Protein AF-A0A183D5D3-F1 (afdb_monomer_lite)

Structure (mmCIF, N/CA/C/O backbone):
data_AF-A0A183D5D3-F1
#
_entry.id   AF-A0A183D5D3-F1
#
loop_
_atom_site.group_PDB
_atom_site.id
_atom_site.type_symbol
_atom_site.label_atom_id
_atom_site.label_alt_id
_atom_site.label_comp_id
_atom_site.label_asym_id
_atom_site.label_entity_id
_atom_site.label_seq_id
_atom_site.pdbx_PDB_ins_code
_atom_site.Cartn_x
_atom_site.Cartn_y
_atom_site.Cartn_z
_atom_site.occupancy
_atom_site.B_iso_or_equiv
_atom_site.auth_seq_id
_atom_site.auth_comp_id
_atom_site.auth_asym_id
_atom_site.auth_atom_id
_atom_site.pdbx_PDB_model_num
ATOM 1 N N . MET A 1 1 ? -1.055 40.515 -24.347 1.00 42.44 1 MET A N 1
ATOM 2 C CA . MET A 1 1 ? -1.181 41.278 -23.078 1.00 42.44 1 MET A CA 1
ATOM 3 C C . MET A 1 1 ? -0.714 40.548 -21.803 1.00 42.44 1 MET A C 1
ATOM 5 O O . MET A 1 1 ? -0.409 41.237 -20.841 1.00 42.44 1 MET A O 1
ATOM 9 N N . LYS A 1 2 ? -0.570 39.209 -21.750 1.00 38.59 2 LYS A N 1
ATOM 10 C CA . LYS A 1 2 ? -0.085 38.508 -20.531 1.00 38.59 2 LYS A CA 1
ATOM 11 C C . LYS A 1 2 ? 1.449 38.449 -20.362 1.00 38.59 2 LYS A C 1
ATOM 13 O O . LYS A 1 2 ? 1.920 38.258 -19.249 1.00 38.59 2 LYS A O 1
ATOM 18 N N . HIS A 1 3 ? 2.230 38.695 -21.419 1.00 35.59 3 HIS A N 1
ATOM 19 C CA . HIS A 1 3 ? 3.702 38.622 -21.375 1.00 35.59 3 HIS A CA 1
ATOM 20 C C . HIS A 1 3 ? 4.410 39.867 -20.798 1.00 35.59 3 HIS A C 1
ATOM 22 O O . HIS A 1 3 ? 5.575 39.772 -20.419 1.00 35.59 3 HIS A O 1
ATOM 28 N N . ASN A 1 4 ? 3.722 41.012 -20.676 1.00 40.78 4 ASN A N 1
ATOM 29 C CA . ASN A 1 4 ? 4.329 42.266 -20.196 1.00 40.78 4 ASN A CA 1
ATOM 3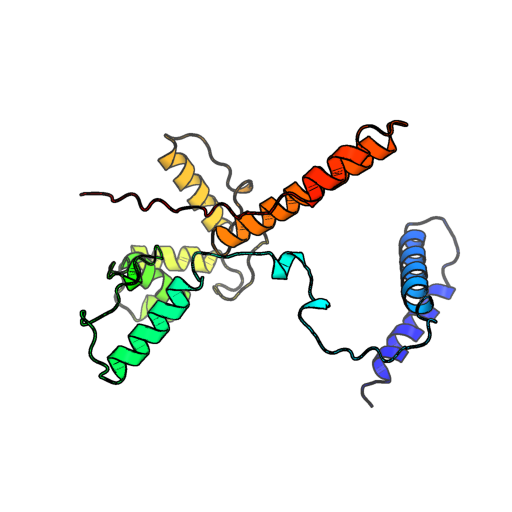0 C C . ASN A 1 4 ? 4.264 42.467 -18.674 1.00 40.78 4 ASN A C 1
ATOM 32 O O . ASN A 1 4 ? 5.050 43.245 -18.142 1.00 40.78 4 ASN A O 1
ATOM 36 N N . ARG A 1 5 ? 3.390 41.752 -17.949 1.00 38.53 5 ARG A N 1
ATOM 37 C CA . ARG A 1 5 ? 3.274 41.918 -16.487 1.00 38.53 5 ARG A CA 1
ATOM 38 C C . ARG A 1 5 ? 4.405 41.248 -15.708 1.00 38.53 5 ARG A C 1
ATOM 40 O O . ARG A 1 5 ? 4.819 41.778 -14.689 1.00 38.53 5 ARG A O 1
ATOM 47 N N . VAL A 1 6 ? 4.965 40.144 -16.208 1.00 43.81 6 VAL A N 1
ATOM 48 C CA . VAL A 1 6 ? 6.089 39.464 -15.536 1.00 43.81 6 VAL A CA 1
ATOM 49 C C . VAL A 1 6 ? 7.366 40.307 -15.622 1.00 43.81 6 VAL A C 1
ATOM 51 O O . VAL A 1 6 ? 8.065 40.454 -14.628 1.00 43.81 6 VAL A O 1
ATOM 54 N N . ARG A 1 7 ? 7.634 40.956 -16.765 1.00 39.41 7 ARG A N 1
ATOM 55 C CA . ARG A 1 7 ? 8.801 41.847 -16.918 1.00 39.41 7 ARG A CA 1
ATOM 56 C C . ARG A 1 7 ? 8.738 43.096 -16.030 1.00 39.41 7 ARG A C 1
ATOM 58 O O . ARG A 1 7 ? 9.774 43.497 -15.514 1.00 39.41 7 ARG A O 1
ATOM 65 N N . GLN A 1 8 ? 7.554 43.675 -15.817 1.00 41.09 8 GLN A N 1
ATOM 66 C CA . GLN A 1 8 ? 7.404 44.862 -14.962 1.00 41.09 8 GLN A CA 1
ATOM 67 C C . GLN A 1 8 ? 7.599 44.565 -13.467 1.00 41.09 8 GLN A C 1
ATOM 69 O O . GLN A 1 8 ? 8.144 45.401 -12.752 1.00 41.09 8 GLN A O 1
ATOM 74 N N . VAL A 1 9 ? 7.229 43.369 -12.994 1.00 41.88 9 VAL A N 1
ATOM 75 C CA . VAL A 1 9 ? 7.449 42.976 -11.588 1.00 41.88 9 VAL A CA 1
ATOM 76 C C . VAL A 1 9 ? 8.946 42.829 -11.281 1.00 41.88 9 VAL A C 1
ATOM 78 O O . VAL A 1 9 ? 9.402 43.258 -10.225 1.00 41.88 9 VAL A O 1
ATOM 81 N N . PHE A 1 10 ? 9.739 42.310 -12.225 1.00 39.75 10 PHE A N 1
ATOM 82 C CA . PHE A 1 10 ? 11.188 42.166 -12.043 1.00 39.75 10 PHE A CA 1
ATOM 83 C C . PHE A 1 10 ? 11.968 43.477 -12.221 1.00 39.75 10 PHE A C 1
ATOM 85 O O . PHE A 1 10 ? 12.975 43.663 -11.539 1.00 39.75 10 PHE A O 1
ATOM 92 N N . SER A 1 11 ? 11.510 44.417 -13.060 1.00 43.84 11 SER A N 1
ATOM 93 C CA . SER A 1 11 ? 12.160 45.737 -13.143 1.00 43.84 11 SER A CA 1
ATOM 94 C C . SER A 1 11 ? 11.911 46.582 -11.890 1.00 43.84 11 SER A C 1
ATOM 96 O O . SER A 1 11 ? 12.809 47.300 -11.461 1.00 43.84 11 SER A O 1
ATOM 98 N N . ALA A 1 12 ? 10.730 46.460 -11.269 1.00 37.44 12 ALA A N 1
ATOM 99 C CA . ALA A 1 12 ? 10.411 47.134 -10.009 1.00 37.44 12 ALA A CA 1
ATOM 100 C C . ALA A 1 12 ? 11.241 46.590 -8.829 1.00 37.44 12 ALA A C 1
ATOM 102 O O . ALA A 1 12 ? 11.697 47.362 -7.991 1.00 37.44 12 ALA A O 1
ATOM 103 N N . LEU A 1 13 ? 11.521 45.282 -8.802 1.00 40.28 13 LEU A N 1
ATOM 104 C CA . LEU A 1 13 ? 12.423 44.672 -7.814 1.00 40.28 13 LEU A CA 1
ATOM 105 C C . LEU A 1 13 ? 13.883 45.123 -7.987 1.00 40.28 13 LEU A C 1
ATOM 107 O O . LEU A 1 13 ? 14.563 45.352 -6.991 1.00 40.28 13 LEU A O 1
ATOM 111 N N . GLY A 1 14 ? 14.343 45.316 -9.228 1.00 40.56 14 GLY A N 1
ATOM 112 C CA . GLY A 1 14 ? 15.691 45.822 -9.512 1.00 40.56 14 GLY A CA 1
ATOM 113 C C . GLY A 1 14 ? 15.914 47.287 -9.110 1.00 40.56 14 GLY A C 1
ATOM 114 O O . GLY A 1 14 ? 17.035 47.662 -8.773 1.00 40.56 14 GLY A O 1
ATOM 115 N N . GLN A 1 15 ? 14.859 48.109 -9.093 1.00 37.53 15 GLN A N 1
ATOM 116 C CA . GLN A 1 15 ? 14.939 49.511 -8.660 1.00 37.53 15 GLN A CA 1
ATOM 117 C C . GLN A 1 15 ? 14.874 49.682 -7.135 1.00 37.53 15 GLN A C 1
ATOM 119 O O . GLN A 1 15 ? 15.386 50.665 -6.611 1.00 37.53 15 GLN A O 1
ATOM 124 N N . ILE A 1 16 ? 14.311 48.716 -6.401 1.00 38.50 16 ILE A N 1
ATOM 125 C CA . ILE A 1 16 ? 14.295 48.749 -4.928 1.00 38.50 16 ILE A CA 1
ATOM 126 C C . ILE A 1 16 ? 15.685 48.417 -4.355 1.00 38.50 16 ILE A C 1
ATOM 128 O O . ILE A 1 16 ? 16.048 48.886 -3.278 1.00 38.50 16 ILE A O 1
ATOM 132 N N . THR A 1 17 ? 16.515 47.672 -5.090 1.00 40.66 17 THR A N 1
ATOM 133 C CA . THR A 1 17 ? 17.848 47.256 -4.625 1.00 40.66 17 THR A CA 1
ATOM 134 C C . THR A 1 17 ? 18.966 48.274 -4.862 1.00 40.66 17 THR A C 1
ATOM 136 O O . THR A 1 17 ? 20.051 48.101 -4.316 1.00 40.66 17 THR A O 1
ATOM 139 N N . SER A 1 18 ? 18.741 49.353 -5.623 1.00 36.88 18 SER A N 1
ATOM 140 C CA . SER A 1 18 ? 19.774 50.380 -5.855 1.00 36.88 18 SER A CA 1
ATOM 141 C C . SER A 1 18 ? 19.954 51.373 -4.699 1.00 36.88 18 SER A C 1
ATOM 143 O O . SER A 1 18 ? 20.891 52.165 -4.731 1.00 36.88 18 SER A O 1
ATOM 145 N N . SER A 1 19 ? 19.090 51.343 -3.677 1.00 37.41 19 SER A N 1
ATOM 146 C CA . SER A 1 19 ? 19.079 52.347 -2.597 1.00 37.41 19 SER A CA 1
ATOM 147 C C . SER A 1 19 ? 19.555 51.845 -1.231 1.00 37.41 19 SER A C 1
ATOM 149 O O . SER A 1 19 ? 19.493 52.591 -0.261 1.00 37.41 19 SER A O 1
ATOM 151 N N . LEU A 1 20 ? 20.068 50.617 -1.128 1.00 38.66 20 LEU A N 1
ATOM 152 C CA . LEU A 1 20 ? 20.597 50.074 0.128 1.00 38.66 20 LEU A CA 1
ATOM 153 C C . LEU A 1 20 ? 22.016 49.557 -0.088 1.00 38.66 20 LEU A C 1
ATOM 155 O O . LEU A 1 20 ? 22.275 48.359 -0.069 1.00 38.66 20 LEU A O 1
ATOM 159 N N . ASN A 1 21 ? 22.937 50.489 -0.326 1.00 47.09 21 ASN A N 1
ATOM 160 C CA . ASN A 1 21 ? 24.363 50.206 -0.326 1.00 47.09 21 ASN A CA 1
ATOM 161 C C . ASN A 1 21 ? 25.001 50.852 0.908 1.00 47.09 21 ASN A C 1
ATOM 163 O O . ASN A 1 21 ? 25.618 51.911 0.830 1.00 47.09 21 ASN A O 1
ATOM 167 N N . SER A 1 22 ? 24.810 50.223 2.067 1.00 36.84 22 SER A N 1
ATOM 168 C CA . SER A 1 22 ? 25.671 50.433 3.229 1.00 36.84 22 SER A CA 1
ATOM 169 C C . SER A 1 22 ? 25.633 49.213 4.157 1.00 36.84 22 SER A C 1
ATOM 171 O O . SER A 1 22 ? 24.604 48.855 4.718 1.00 36.84 22 SER A O 1
ATOM 173 N N . GLY A 1 23 ? 26.798 48.585 4.333 1.00 34.97 23 GLY A N 1
ATOM 174 C CA . GLY A 1 23 ? 27.075 47.688 5.456 1.00 34.97 23 GLY A CA 1
ATOM 175 C C . GLY A 1 23 ? 26.974 46.186 5.170 1.00 34.97 23 GLY A C 1
ATOM 176 O O . GLY A 1 23 ? 25.996 45.682 4.627 1.00 34.97 23 GLY A O 1
ATOM 177 N N . ASN A 1 24 ? 28.015 45.465 5.592 1.00 46.75 24 ASN A N 1
ATOM 178 C CA . ASN A 1 24 ? 28.137 44.008 5.541 1.00 46.75 24 ASN A CA 1
ATOM 179 C C . ASN A 1 24 ? 26.933 43.314 6.205 1.00 46.75 24 ASN A C 1
ATOM 181 O O . ASN A 1 24 ? 26.723 43.430 7.411 1.00 46.75 24 ASN A O 1
ATOM 185 N N . SER A 1 25 ? 26.145 42.582 5.417 1.00 37.16 25 SER A N 1
ATOM 186 C CA . SER A 1 25 ? 24.962 41.825 5.850 1.00 37.16 25 SER A CA 1
ATOM 187 C C . SER A 1 25 ? 24.593 40.765 4.791 1.00 37.16 25 SER A C 1
ATOM 189 O O . SER A 1 25 ? 25.047 40.878 3.649 1.00 37.16 25 SER A O 1
ATOM 191 N N . PRO A 1 26 ? 23.790 39.725 5.118 1.00 41.75 26 PRO A N 1
ATOM 192 C CA . PRO A 1 26 ? 23.631 38.486 4.327 1.00 41.75 26 PRO A CA 1
ATOM 193 C C . PRO A 1 26 ? 22.962 38.658 2.946 1.00 41.75 26 PRO A C 1
ATOM 195 O O . PRO A 1 26 ? 22.759 37.683 2.223 1.00 41.75 26 PRO A O 1
ATOM 198 N N . ALA A 1 27 ? 22.667 39.894 2.544 1.00 40.94 27 ALA A N 1
ATOM 199 C CA . ALA A 1 27 ? 22.211 40.275 1.212 1.00 40.94 27 ALA A CA 1
ATOM 200 C C . ALA A 1 27 ? 23.277 40.075 0.113 1.00 40.94 27 ALA A C 1
ATOM 202 O O . ALA A 1 27 ? 22.922 39.935 -1.058 1.00 40.94 27 ALA A O 1
ATOM 203 N N . SER A 1 28 ? 24.566 39.987 0.470 1.00 42.72 28 SER A N 1
ATOM 204 C CA . SER A 1 28 ? 25.644 39.692 -0.487 1.00 42.72 28 SER A CA 1
ATOM 205 C C . SER A 1 28 ? 25.515 38.297 -1.118 1.00 42.72 28 SER A C 1
ATOM 207 O O . SER A 1 28 ? 25.795 38.139 -2.300 1.00 42.72 28 SER A O 1
ATOM 209 N N . SER A 1 29 ? 24.993 37.313 -0.376 1.00 48.75 29 SER A N 1
ATOM 210 C CA . SER A 1 29 ? 24.779 35.928 -0.833 1.00 48.75 29 SER A CA 1
ATOM 211 C C . SER A 1 29 ? 23.703 35.814 -1.926 1.00 48.75 29 SER A C 1
ATOM 213 O O . SER A 1 29 ? 23.886 35.126 -2.932 1.00 48.75 29 SER A O 1
ATOM 215 N N . LEU A 1 30 ? 22.600 36.558 -1.784 1.00 44.50 30 LEU A N 1
ATOM 216 C CA . LEU A 1 30 ? 21.505 36.581 -2.762 1.00 44.50 30 LEU A CA 1
ATOM 217 C C . LEU A 1 30 ? 21.887 37.337 -4.042 1.00 44.50 30 LEU A C 1
ATOM 219 O O . LEU A 1 30 ? 21.504 36.921 -5.137 1.00 44.50 30 LEU A O 1
ATOM 223 N N . ALA A 1 31 ? 22.681 38.404 -3.918 1.00 47.69 31 ALA A N 1
ATOM 224 C CA . ALA A 1 31 ? 23.224 39.126 -5.065 1.00 47.69 31 ALA A CA 1
ATOM 225 C C . ALA A 1 31 ? 24.198 38.249 -5.875 1.00 47.69 31 ALA A C 1
ATOM 227 O O . ALA A 1 31 ? 24.124 38.231 -7.103 1.00 47.69 31 ALA A O 1
ATOM 228 N N . THR A 1 32 ? 25.043 37.450 -5.211 1.00 49.06 32 THR A N 1
ATOM 229 C CA . THR A 1 32 ? 25.931 36.482 -5.879 1.00 49.06 32 THR A CA 1
ATOM 230 C C . THR A 1 32 ? 25.143 35.387 -6.608 1.00 49.06 32 THR A C 1
ATOM 232 O O . THR A 1 32 ? 25.413 35.131 -7.779 1.00 49.06 32 THR A O 1
ATOM 235 N N . MET A 1 33 ? 24.098 34.816 -5.991 1.00 51.19 33 MET A N 1
ATOM 236 C CA . MET A 1 33 ? 23.234 33.815 -6.645 1.00 51.19 33 MET A CA 1
ATOM 237 C C . MET A 1 33 ? 22.484 34.367 -7.870 1.00 51.19 33 MET A C 1
ATOM 239 O O . MET A 1 33 ? 22.283 33.646 -8.852 1.00 51.19 33 MET A O 1
ATOM 243 N N . ALA A 1 34 ? 22.073 35.638 -7.837 1.00 50.62 34 ALA A N 1
ATOM 244 C CA . ALA A 1 34 ? 21.403 36.294 -8.960 1.00 50.62 34 ALA A CA 1
ATOM 245 C C . ALA A 1 34 ? 22.359 36.552 -10.140 1.00 50.62 34 ALA A C 1
ATOM 247 O O . ALA A 1 34 ? 21.987 36.325 -11.295 1.00 50.62 34 ALA A O 1
ATOM 248 N N . VAL A 1 35 ? 23.601 36.955 -9.852 1.00 52.97 35 VAL A N 1
ATOM 249 C CA . VAL A 1 35 ? 24.660 37.142 -10.860 1.00 52.97 35 VAL A CA 1
ATOM 250 C C . VAL A 1 35 ? 25.096 35.801 -11.462 1.00 52.97 35 VAL A C 1
ATOM 252 O O . VAL A 1 35 ? 25.298 35.712 -12.675 1.00 52.97 35 VAL A O 1
ATOM 255 N N . ASP A 1 36 ? 25.162 34.735 -10.663 1.00 49.34 36 ASP A N 1
ATOM 256 C CA . ASP A 1 36 ? 25.493 33.390 -11.148 1.00 49.34 36 ASP A CA 1
ATOM 257 C C . ASP A 1 36 ? 24.375 32.788 -12.013 1.00 49.34 36 ASP A C 1
ATOM 259 O O . ASP A 1 36 ? 24.659 32.187 -13.052 1.00 49.34 36 ASP A O 1
ATOM 263 N N . CYS A 1 37 ? 23.101 33.034 -11.678 1.00 50.75 37 CYS A N 1
ATOM 264 C CA . CYS A 1 37 ? 21.981 32.699 -12.566 1.00 50.75 37 CYS A CA 1
ATOM 265 C C . CYS A 1 37 ? 22.071 33.463 -13.894 1.00 50.75 37 CYS A C 1
ATOM 267 O O . CYS A 1 37 ? 21.914 32.864 -14.958 1.00 50.75 37 CYS A O 1
ATOM 269 N N . GLN A 1 38 ? 22.367 34.767 -13.862 1.00 46.25 38 GLN A N 1
ATOM 270 C CA . GLN A 1 38 ? 22.543 35.563 -15.082 1.00 46.25 38 GLN A CA 1
ATOM 271 C C . GLN A 1 38 ? 23.718 35.071 -15.937 1.00 46.25 38 GLN A C 1
ATOM 273 O O . GLN A 1 38 ? 23.583 35.019 -17.157 1.00 46.25 38 GLN A O 1
ATOM 278 N N . ARG A 1 39 ? 24.832 34.637 -15.333 1.00 47.38 39 ARG A N 1
ATOM 279 C CA . ARG A 1 39 ? 25.965 34.025 -16.052 1.00 47.38 39 ARG A CA 1
ATOM 280 C C . ARG A 1 39 ? 25.616 32.670 -16.669 1.00 47.38 39 ARG A C 1
ATOM 282 O O . ARG A 1 39 ? 26.023 32.394 -17.799 1.00 47.38 39 ARG A O 1
ATOM 289 N N . TRP A 1 40 ? 24.825 31.850 -15.979 1.00 50.25 40 TRP A N 1
ATOM 290 C CA . TRP A 1 40 ? 24.347 30.574 -16.518 1.00 50.25 40 TRP A CA 1
ATOM 291 C C . TRP A 1 40 ? 23.449 30.781 -17.749 1.00 50.25 40 TRP A C 1
ATOM 293 O O . TRP A 1 40 ? 23.621 30.103 -18.758 1.00 50.25 40 TRP A O 1
ATOM 303 N N . PHE A 1 41 ? 22.575 31.794 -17.729 1.00 46.16 41 PHE A N 1
ATOM 304 C CA . PHE A 1 41 ? 21.753 32.150 -18.893 1.00 46.16 41 PHE A CA 1
ATOM 305 C C . PHE A 1 41 ? 22.528 32.889 -20.004 1.00 46.16 41 PHE A C 1
ATOM 307 O O . PHE A 1 41 ? 22.222 32.697 -21.179 1.00 46.16 41 PHE A O 1
ATOM 314 N N . ALA A 1 42 ? 23.546 33.692 -19.672 1.00 45.88 42 ALA A N 1
ATOM 315 C CA . ALA A 1 42 ? 24.334 34.462 -20.644 1.00 45.88 42 ALA A CA 1
ATOM 316 C C . ALA A 1 42 ? 25.417 33.639 -21.371 1.00 45.88 42 ALA A C 1
ATOM 318 O O . ALA A 1 42 ? 25.834 34.010 -22.465 1.00 45.88 42 ALA A O 1
ATOM 319 N N . SER A 1 43 ? 25.848 32.502 -20.814 1.00 45.28 43 SER A N 1
ATOM 320 C CA . SER A 1 43 ? 26.830 31.601 -21.448 1.00 45.28 43 SER A CA 1
ATOM 321 C C . SER A 1 43 ? 26.266 30.748 -22.598 1.00 45.28 43 SER A C 1
ATOM 323 O O . SER A 1 43 ? 27.004 30.003 -23.238 1.00 45.28 43 SER A O 1
ATOM 325 N N . SER A 1 44 ? 24.984 30.902 -22.945 1.00 49.31 44 SER A N 1
ATOM 326 C CA . SER A 1 44 ? 24.335 30.205 -24.068 1.00 49.31 44 SER A CA 1
ATOM 327 C C . SER A 1 44 ? 24.515 30.928 -25.417 1.00 49.31 44 SER A C 1
ATOM 329 O O . SER A 1 44 ? 23.603 30.958 -26.237 1.00 49.31 44 SER A O 1
ATOM 331 N N . GLY A 1 45 ? 25.686 31.531 -25.645 1.00 46.34 45 GLY A N 1
ATOM 332 C CA . GLY A 1 45 ? 26.064 32.196 -26.901 1.00 46.34 45 GLY A CA 1
ATOM 333 C C . GLY A 1 45 ? 26.654 31.259 -27.964 1.00 46.34 45 GLY A C 1
ATOM 334 O O . GLY A 1 45 ? 27.244 31.733 -28.931 1.00 46.34 45 GLY A O 1
ATOM 335 N N . ALA A 1 46 ? 26.542 29.939 -27.790 1.00 49.72 46 ALA A N 1
ATOM 336 C CA . ALA A 1 46 ? 26.876 28.993 -28.847 1.00 49.72 46 ALA A CA 1
ATOM 337 C C . ALA A 1 46 ? 25.845 29.119 -29.986 1.00 49.72 46 ALA A C 1
ATOM 339 O O . ALA A 1 46 ? 24.655 29.293 -29.694 1.00 49.72 46 ALA A O 1
ATOM 340 N N . PRO A 1 47 ? 26.254 29.030 -31.268 1.00 44.81 47 PRO A N 1
ATOM 341 C CA . PRO A 1 47 ? 25.302 28.989 -32.369 1.00 44.81 47 PRO A CA 1
ATOM 342 C C . PRO A 1 47 ? 24.288 27.888 -32.068 1.00 44.81 47 PRO A C 1
ATOM 344 O O . PRO A 1 47 ? 24.666 26.764 -31.733 1.00 44.81 47 PRO A O 1
ATOM 347 N N . VAL A 1 48 ? 22.997 28.219 -32.141 1.00 52.44 48 VAL A N 1
ATOM 348 C CA . VAL A 1 48 ? 21.931 27.223 -32.046 1.00 52.44 48 VAL A CA 1
ATOM 349 C C . VAL A 1 48 ? 22.032 26.382 -33.310 1.00 52.44 48 VAL A C 1
ATOM 351 O O . VAL A 1 48 ? 21.353 26.635 -34.301 1.00 52.44 48 VAL A O 1
ATOM 354 N N . VAL A 1 49 ? 22.917 25.386 -33.288 1.00 54.47 49 VAL A N 1
ATOM 355 C CA . VAL A 1 49 ? 22.813 24.242 -34.174 1.00 54.47 49 VAL A CA 1
ATOM 356 C C . VAL A 1 49 ? 21.436 23.686 -33.861 1.00 54.47 49 VAL A C 1
ATOM 358 O O . VAL A 1 49 ? 21.160 23.244 -32.741 1.00 54.47 49 VAL A O 1
ATOM 361 N N . THR A 1 50 ? 20.527 23.781 -34.822 1.00 54.22 50 THR A N 1
ATOM 362 C CA . THR A 1 50 ? 19.283 23.021 -34.825 1.00 54.22 50 THR A CA 1
ATOM 363 C C . THR A 1 50 ? 19.651 21.554 -35.019 1.00 54.22 50 THR A C 1
ATOM 365 O O . THR A 1 50 ? 19.310 20.925 -36.014 1.00 54.22 50 THR A O 1
ATOM 368 N N . GLU A 1 51 ? 20.380 20.984 -34.053 1.00 62.75 51 GLU A N 1
ATOM 369 C CA . GLU A 1 51 ? 20.418 19.549 -33.884 1.00 62.75 51 GLU A CA 1
ATOM 370 C C . GLU A 1 51 ? 18.966 19.124 -33.811 1.00 62.75 51 GLU A C 1
ATOM 372 O O . GLU A 1 51 ? 18.204 19.661 -33.003 1.00 62.75 51 GLU A O 1
ATOM 377 N N . ASN A 1 52 ? 18.583 18.202 -34.688 1.00 64.75 52 ASN A N 1
ATOM 378 C CA . ASN A 1 52 ? 17.270 17.588 -34.677 1.00 64.75 52 ASN A CA 1
ATOM 379 C C . ASN A 1 52 ? 16.982 17.158 -33.230 1.00 64.75 52 ASN A C 1
ATOM 381 O O . ASN A 1 52 ? 17.545 16.166 -32.744 1.00 64.75 52 ASN A O 1
ATOM 385 N N . ARG A 1 53 ? 16.156 17.948 -32.523 1.00 72.75 53 ARG A N 1
ATOM 386 C CA . ARG A 1 53 ? 15.780 17.767 -31.108 1.00 72.75 53 ARG A CA 1
ATOM 387 C C . ARG A 1 53 ? 14.760 16.637 -30.991 1.00 72.75 53 ARG A C 1
ATOM 389 O O . ARG A 1 53 ? 13.751 16.741 -30.303 1.00 72.75 53 ARG A O 1
ATOM 396 N N . ILE A 1 54 ? 15.009 15.573 -31.740 1.00 87.12 54 ILE A N 1
ATOM 397 C CA . ILE A 1 54 ? 14.214 14.368 -31.798 1.00 87.12 54 ILE A CA 1
ATOM 398 C C . ILE A 1 54 ? 14.840 13.413 -30.792 1.00 87.12 54 ILE A C 1
ATOM 400 O O . ILE A 1 54 ? 16.030 13.088 -30.872 1.00 87.12 54 ILE A O 1
ATOM 404 N N . LEU A 1 55 ? 14.031 12.996 -29.823 1.00 88.25 55 LEU A N 1
ATOM 405 C CA . LEU A 1 55 ? 14.414 11.971 -28.869 1.00 88.25 55 LEU A CA 1
ATOM 406 C C . LEU A 1 55 ? 14.627 10.658 -29.632 1.00 88.25 55 LEU A C 1
ATOM 408 O O . LEU A 1 55 ? 13.696 10.103 -30.208 1.00 88.25 55 LEU A O 1
ATOM 412 N N . THR A 1 56 ? 15.865 10.185 -29.641 1.00 89.56 56 THR A N 1
ATOM 413 C CA . THR A 1 56 ? 16.304 8.918 -30.243 1.00 89.56 56 THR A CA 1
ATOM 414 C C . THR A 1 56 ? 16.942 8.063 -29.153 1.00 89.56 56 THR A C 1
ATOM 416 O O . THR A 1 56 ? 17.363 8.599 -28.123 1.00 89.56 56 THR A O 1
ATOM 419 N N . LEU A 1 57 ? 16.993 6.738 -29.340 1.00 87.44 57 LEU A N 1
ATOM 420 C CA . LEU A 1 57 ? 17.586 5.830 -28.347 1.00 87.44 57 LEU A CA 1
ATOM 421 C C . LEU A 1 57 ? 19.036 6.219 -28.038 1.00 87.44 57 LEU A C 1
ATOM 423 O O . LEU A 1 57 ? 19.422 6.273 -26.878 1.00 87.44 57 LEU A O 1
ATOM 427 N N . ASP A 1 58 ? 19.790 6.599 -29.062 1.00 87.75 58 ASP A N 1
ATOM 428 C CA . ASP A 1 58 ? 21.204 6.980 -28.987 1.00 87.75 58 ASP A CA 1
ATOM 429 C C . ASP A 1 58 ? 21.433 8.232 -28.122 1.00 87.75 58 ASP A C 1
ATOM 431 O O . ASP A 1 58 ? 22.480 8.382 -27.494 1.00 87.75 58 ASP A O 1
ATOM 435 N N . LYS A 1 59 ? 20.433 9.122 -28.064 1.00 86.88 59 LYS A N 1
ATOM 436 C CA . LYS A 1 59 ? 20.457 10.367 -27.280 1.00 86.88 59 LYS A CA 1
ATOM 437 C C . LYS A 1 59 ? 19.847 10.214 -25.883 1.00 86.88 59 LYS A C 1
ATOM 439 O O . LYS A 1 59 ? 19.827 11.174 -25.112 1.00 86.88 59 LYS A O 1
ATOM 444 N N . MET A 1 60 ? 19.311 9.042 -25.545 1.00 89.06 60 MET A N 1
ATOM 445 C CA . MET A 1 60 ? 18.705 8.789 -24.241 1.00 89.06 60 MET A CA 1
ATOM 446 C C . MET A 1 60 ? 19.779 8.483 -23.190 1.00 89.06 60 MET A C 1
ATOM 448 O O . MET A 1 60 ? 20.868 8.006 -23.497 1.00 89.06 60 MET A O 1
ATOM 452 N N . ASN A 1 61 ? 19.468 8.731 -21.915 1.00 88.00 61 ASN A N 1
ATOM 453 C CA . ASN A 1 61 ? 20.354 8.365 -20.814 1.00 88.00 61 ASN A CA 1
ATOM 454 C C . ASN A 1 61 ? 20.710 6.862 -20.893 1.00 88.00 61 ASN A C 1
ATOM 456 O O . ASN A 1 61 ? 19.822 6.023 -20.710 1.00 88.00 61 ASN A O 1
ATOM 460 N N . PRO A 1 62 ? 21.993 6.494 -21.078 1.00 87.75 62 PRO A N 1
ATOM 461 C CA . PRO A 1 62 ? 22.397 5.104 -21.283 1.00 87.75 62 PRO A CA 1
ATOM 462 C C . PRO A 1 62 ? 22.090 4.208 -20.079 1.00 87.75 62 PRO A C 1
ATOM 464 O O . PRO A 1 62 ? 21.990 2.992 -20.229 1.00 87.75 62 PRO A O 1
ATOM 467 N N . ARG A 1 63 ? 21.910 4.781 -18.880 1.00 85.50 63 ARG A N 1
ATOM 468 C CA . ARG A 1 63 ? 21.478 4.031 -17.691 1.00 85.50 63 ARG A CA 1
ATOM 469 C C . ARG A 1 63 ? 20.030 3.569 -17.801 1.00 85.50 63 ARG A C 1
ATOM 471 O O . ARG A 1 63 ? 19.731 2.479 -17.342 1.00 85.50 63 ARG A O 1
ATOM 478 N N . VAL A 1 64 ? 19.158 4.364 -18.424 1.00 85.25 64 VAL A N 1
ATOM 479 C CA . VAL A 1 64 ? 17.757 3.986 -18.674 1.00 85.25 64 VAL A CA 1
ATOM 480 C C . VAL A 1 64 ? 17.694 2.881 -19.722 1.00 85.25 64 VAL A C 1
ATOM 482 O O . VAL A 1 64 ? 16.957 1.922 -19.540 1.00 85.25 64 VAL A O 1
ATOM 485 N N . ILE A 1 65 ? 18.525 2.971 -20.765 1.00 86.94 65 ILE A N 1
ATOM 486 C CA . ILE A 1 65 ? 18.611 1.952 -21.823 1.00 86.94 65 ILE A CA 1
ATOM 487 C C . ILE A 1 65 ? 19.089 0.606 -21.260 1.00 86.94 65 ILE A C 1
ATOM 489 O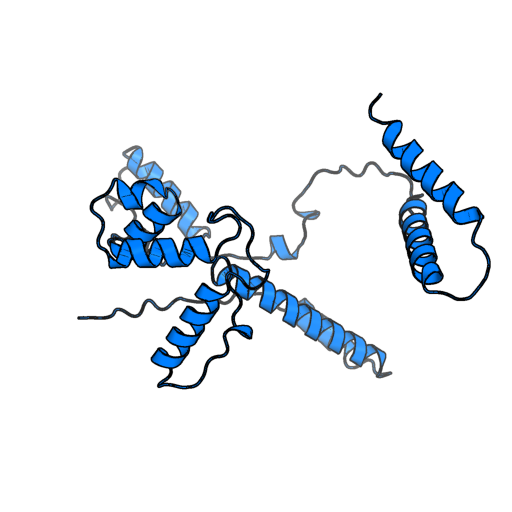 O . ILE A 1 65 ? 18.558 -0.438 -21.617 1.00 86.94 65 ILE A O 1
ATOM 493 N N . LYS A 1 66 ? 20.087 0.626 -20.368 1.00 86.69 66 LYS A N 1
ATOM 494 C CA . LYS A 1 66 ? 20.649 -0.583 -19.740 1.00 86.69 66 LYS A CA 1
ATOM 495 C C . LYS A 1 66 ? 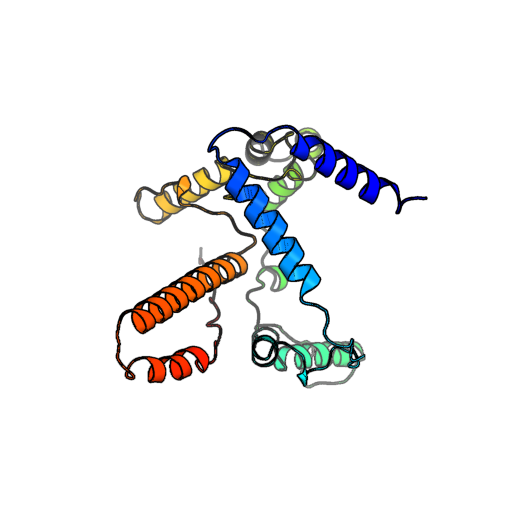19.812 -1.134 -18.584 1.00 86.69 66 LYS A C 1
ATOM 497 O O . LYS A 1 66 ? 20.113 -2.218 -18.095 1.00 86.69 66 LYS A O 1
ATOM 502 N N . MET A 1 67 ? 18.843 -0.375 -18.076 1.00 84.12 67 MET A N 1
ATOM 503 C CA . MET A 1 67 ? 18.066 -0.777 -16.908 1.00 84.12 67 MET A CA 1
ATOM 504 C C . MET A 1 67 ? 17.086 -1.888 -17.287 1.00 84.12 67 MET A C 1
ATOM 506 O O . MET A 1 67 ? 16.219 -1.702 -18.137 1.00 84.12 67 MET A O 1
ATOM 510 N N . GLU A 1 68 ? 17.173 -3.021 -16.596 1.00 83.19 68 GLU A N 1
ATOM 511 C CA . GLU A 1 68 ? 16.284 -4.162 -16.805 1.00 83.19 68 GLU A CA 1
ATOM 512 C C . GLU A 1 68 ? 15.344 -4.353 -15.612 1.00 83.19 68 GLU A C 1
ATOM 514 O O . GLU A 1 68 ? 15.772 -4.413 -14.458 1.00 83.19 68 GLU A O 1
ATOM 519 N N . TYR A 1 69 ? 14.046 -4.497 -15.894 1.00 78.00 69 TYR A N 1
ATOM 520 C CA . TYR A 1 69 ? 13.026 -4.850 -14.905 1.00 78.00 69 TYR A CA 1
ATOM 521 C C . TYR A 1 69 ? 12.333 -6.156 -15.308 1.00 78.00 69 TYR A C 1
ATOM 523 O O . TYR A 1 69 ? 11.254 -6.172 -15.904 1.00 78.00 69 TYR A O 1
ATOM 531 N N . ALA A 1 70 ? 12.988 -7.276 -14.991 1.00 73.25 70 ALA A N 1
ATOM 532 C CA . ALA A 1 70 ? 12.626 -8.612 -15.474 1.00 73.25 70 ALA A CA 1
ATOM 533 C C . ALA A 1 70 ? 11.198 -9.057 -15.100 1.00 73.25 70 ALA A C 1
ATOM 535 O O . ALA A 1 70 ? 10.566 -9.813 -15.837 1.00 73.25 70 ALA A O 1
ATOM 536 N N . VAL A 1 71 ? 10.656 -8.535 -13.996 1.00 73.81 71 VAL A N 1
ATOM 537 C CA . VAL A 1 71 ? 9.314 -8.859 -13.481 1.00 73.81 71 VAL A CA 1
ATOM 538 C C . VAL A 1 71 ? 8.193 -8.486 -14.469 1.00 73.81 71 VAL A C 1
ATOM 540 O O . VAL A 1 71 ? 7.121 -9.093 -14.452 1.00 73.81 71 VAL A O 1
ATOM 543 N N . ARG A 1 72 ? 8.445 -7.525 -15.370 1.00 79.12 72 ARG A N 1
ATOM 544 C CA . ARG A 1 72 ? 7.563 -7.158 -16.495 1.00 79.12 72 ARG A CA 1
ATOM 545 C C . ARG A 1 72 ? 8.294 -7.226 -17.842 1.00 79.12 72 ARG A C 1
ATOM 547 O O . ARG A 1 72 ? 8.089 -6.383 -18.708 1.00 79.12 72 ARG A O 1
ATOM 554 N N . GLY A 1 73 ? 9.168 -8.219 -17.995 1.00 85.44 73 GLY A N 1
ATOM 555 C CA . GLY A 1 73 ? 9.984 -8.418 -19.192 1.00 85.44 73 GLY A CA 1
ATOM 556 C C . GLY A 1 73 ? 9.277 -9.149 -20.350 1.00 85.44 73 GLY A C 1
ATOM 557 O O . GLY A 1 73 ? 8.051 -9.309 -20.348 1.00 85.44 73 GLY A O 1
ATOM 558 N N . PRO A 1 74 ? 10.054 -9.657 -21.329 1.00 87.94 74 PRO A N 1
ATOM 559 C CA . PRO A 1 74 ? 9.545 -10.306 -22.544 1.00 87.94 74 PRO A CA 1
ATOM 560 C C . PRO A 1 74 ? 8.571 -11.463 -22.296 1.00 87.94 74 PRO A C 1
ATOM 562 O O . PRO A 1 74 ? 7.616 -11.641 -23.050 1.00 87.94 74 PRO A O 1
ATOM 565 N N . LEU A 1 75 ? 8.768 -12.222 -21.212 1.00 89.44 75 LEU A N 1
ATOM 566 C CA . LEU A 1 75 ? 7.891 -13.339 -20.860 1.00 89.44 75 LEU A CA 1
ATOM 567 C C . LEU A 1 75 ? 6.460 -12.869 -20.566 1.00 89.44 75 LEU A C 1
ATOM 569 O O . LEU A 1 75 ? 5.499 -13.475 -21.032 1.00 89.44 75 LEU A O 1
ATOM 573 N N . VAL A 1 76 ? 6.316 -11.755 -19.844 1.00 89.81 76 VAL A N 1
ATOM 574 C CA . VAL A 1 76 ? 5.005 -11.172 -19.528 1.00 89.81 76 VAL A CA 1
ATOM 575 C C . VAL A 1 76 ? 4.358 -10.607 -20.787 1.00 89.81 76 VAL A C 1
ATOM 577 O O . VAL A 1 76 ? 3.166 -10.803 -21.001 1.00 89.81 76 VAL A O 1
ATOM 580 N N . ILE A 1 77 ? 5.143 -9.975 -21.664 1.00 91.06 77 ILE A N 1
ATOM 581 C CA . ILE A 1 77 ? 4.659 -9.478 -22.961 1.00 91.06 77 ILE A CA 1
ATOM 582 C C . ILE A 1 77 ? 4.105 -10.636 -23.801 1.00 91.06 77 ILE A C 1
ATOM 584 O O . ILE A 1 77 ? 2.999 -10.539 -24.337 1.00 91.06 77 ILE A O 1
ATOM 588 N N . ARG A 1 78 ? 4.827 -11.763 -23.867 1.00 94.44 78 ARG A N 1
ATOM 589 C CA . ARG A 1 78 ? 4.353 -12.955 -24.579 1.00 94.44 78 ARG A CA 1
ATOM 590 C C . ARG A 1 78 ? 3.107 -13.550 -23.928 1.00 94.44 78 ARG A C 1
ATOM 592 O O . ARG A 1 78 ? 2.181 -13.905 -24.650 1.00 94.44 78 ARG A O 1
ATOM 599 N N . ALA A 1 79 ? 3.058 -13.622 -22.599 1.00 93.19 79 ALA A N 1
ATOM 600 C CA . ALA A 1 79 ? 1.889 -14.099 -21.865 1.00 93.19 79 ALA A CA 1
ATOM 601 C C . ALA A 1 79 ? 0.630 -13.273 -22.196 1.00 93.19 79 ALA A C 1
ATOM 603 O O . ALA A 1 79 ? -0.411 -13.849 -22.500 1.00 93.19 79 ALA A O 1
ATOM 604 N N . LEU A 1 80 ? 0.742 -11.940 -22.244 1.00 93.50 80 LEU A N 1
ATOM 605 C CA . LEU A 1 80 ? -0.356 -11.045 -22.637 1.00 93.50 80 LEU A CA 1
ATOM 606 C C . LEU A 1 80 ? -0.781 -11.237 -24.101 1.00 93.50 80 LEU A C 1
ATOM 608 O O . LEU A 1 80 ? -1.967 -11.163 -24.417 1.00 93.50 80 LEU A O 1
ATOM 612 N N . ALA A 1 81 ? 0.167 -11.482 -25.009 1.00 95.31 81 ALA A N 1
ATOM 613 C CA . ALA A 1 81 ? -0.157 -11.800 -26.399 1.00 95.31 81 ALA A CA 1
ATOM 614 C C . ALA A 1 81 ? -0.929 -13.126 -26.508 1.00 95.31 81 ALA A C 1
ATOM 616 O O . ALA A 1 81 ? -1.929 -13.192 -27.214 1.00 95.31 81 ALA A O 1
ATOM 617 N N . ILE A 1 82 ? -0.523 -14.152 -25.753 1.00 95.69 82 ILE A N 1
ATOM 618 C CA . ILE A 1 82 ? -1.221 -15.444 -25.702 1.00 95.69 82 ILE A CA 1
ATOM 619 C C . ILE A 1 82 ? -2.636 -15.290 -25.130 1.00 95.69 82 ILE A C 1
ATOM 621 O O . ILE A 1 82 ? -3.562 -15.890 -25.663 1.00 95.69 82 ILE A O 1
ATOM 625 N N . GLU A 1 83 ? -2.836 -14.474 -24.091 1.00 95.31 83 GLU A N 1
ATOM 626 C CA . GLU A 1 83 ? -4.182 -14.176 -23.572 1.00 95.31 83 GLU A CA 1
ATOM 627 C C . GLU A 1 83 ? -5.089 -13.568 -24.652 1.00 95.31 83 GLU A C 1
ATOM 629 O O . GLU A 1 83 ? -6.248 -13.964 -24.776 1.00 95.31 83 GLU A O 1
ATOM 634 N N . LYS A 1 84 ? -4.557 -12.656 -25.478 1.00 96.69 84 LYS A N 1
ATOM 635 C CA . LYS A 1 84 ? -5.292 -12.081 -26.615 1.00 96.69 84 LYS A CA 1
ATOM 636 C C . LYS A 1 84 ? -5.587 -13.118 -27.701 1.00 96.69 84 LYS A C 1
ATOM 638 O O . LYS A 1 84 ? -6.704 -13.152 -28.204 1.00 96.69 84 LYS A O 1
ATOM 643 N N . GLU A 1 85 ? -4.619 -13.970 -28.037 1.00 97.19 85 GLU A N 1
ATOM 644 C CA . GLU A 1 85 ? -4.802 -15.073 -28.993 1.00 97.19 85 GLU A CA 1
ATOM 645 C C . GLU A 1 85 ? -5.907 -16.037 -28.522 1.00 97.19 85 GLU A C 1
ATOM 647 O O . GLU A 1 85 ? -6.791 -16.399 -29.298 1.00 97.19 85 GLU A O 1
ATOM 652 N N . LEU A 1 86 ? -5.900 -16.416 -27.240 1.00 96.38 86 LEU A N 1
ATOM 653 C CA . LEU A 1 86 ? -6.932 -17.268 -26.640 1.00 96.38 86 LEU A CA 1
ATOM 654 C C . LEU A 1 86 ? -8.315 -16.604 -26.683 1.00 96.38 86 LEU A C 1
ATOM 656 O O . LEU A 1 86 ? -9.293 -17.265 -27.022 1.00 96.38 86 LEU A O 1
ATOM 660 N N . ALA A 1 87 ? -8.399 -15.299 -26.401 1.00 95.25 87 ALA A N 1
ATOM 661 C CA . ALA A 1 87 ? -9.649 -14.539 -26.491 1.00 95.25 87 ALA A CA 1
ATOM 662 C C . ALA A 1 87 ? -10.202 -14.457 -27.927 1.00 95.25 87 ALA A C 1
ATOM 664 O O . ALA A 1 87 ? -11.411 -14.367 -28.116 1.00 95.25 87 ALA A O 1
ATOM 665 N N . GLN A 1 88 ? -9.332 -14.531 -28.937 1.00 96.56 88 GLN A N 1
ATOM 666 C CA . GLN A 1 88 ? -9.700 -14.612 -30.356 1.00 96.56 88 GLN A CA 1
ATOM 667 C C . GLN A 1 88 ? -10.046 -16.043 -30.813 1.00 96.56 88 GLN A C 1
ATOM 669 O O . GLN A 1 88 ? -10.342 -16.257 -31.986 1.00 96.56 88 GLN A O 1
ATOM 674 N N . GLY A 1 89 ? -10.005 -17.033 -29.915 1.00 94.88 89 GLY A N 1
ATOM 675 C CA . GLY A 1 89 ? -10.340 -18.424 -30.223 1.00 94.88 89 GLY A CA 1
ATOM 676 C C . GLY A 1 89 ? -9.197 -19.238 -30.837 1.00 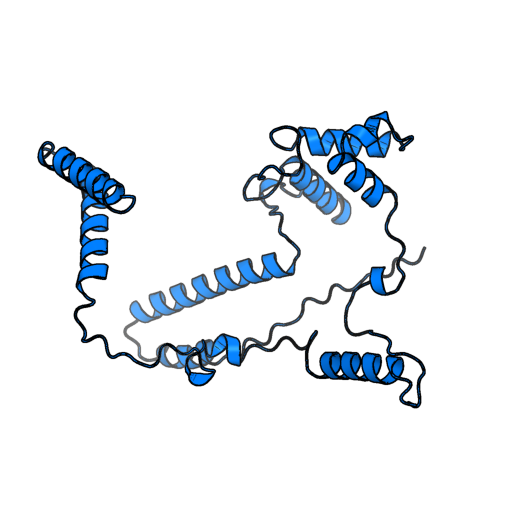94.88 89 GLY A C 1
ATOM 677 O O . GLY A 1 89 ? -9.427 -20.352 -31.314 1.00 94.88 89 GLY A O 1
ATOM 678 N N . VAL A 1 90 ? -7.957 -18.733 -30.819 1.00 96.88 90 VAL A N 1
ATOM 679 C CA . VAL A 1 90 ? -6.789 -19.497 -31.280 1.00 96.88 90 VAL A CA 1
ATOM 680 C C . VAL A 1 90 ? -6.580 -20.702 -30.362 1.00 96.88 90 VAL A C 1
ATOM 682 O O . VAL A 1 90 ? -6.356 -20.555 -29.160 1.00 96.88 90 VAL A O 1
ATOM 685 N N . LYS A 1 91 ? -6.605 -21.914 -30.929 1.00 95.62 91 LYS A N 1
ATOM 686 C CA . LYS A 1 91 ? -6.378 -23.149 -30.166 1.00 95.62 91 LYS A CA 1
ATOM 687 C C . LYS A 1 91 ? -4.928 -23.226 -29.675 1.00 95.62 91 LYS A C 1
ATOM 689 O O . LYS A 1 91 ? -3.986 -23.108 -30.457 1.00 95.62 91 LYS A O 1
ATOM 694 N N . LYS A 1 92 ? -4.757 -23.463 -28.375 1.00 94.56 92 LYS A N 1
ATOM 695 C CA . LYS A 1 92 ? -3.479 -23.706 -27.684 1.00 94.56 92 LYS A CA 1
ATOM 696 C C . LYS A 1 92 ? -3.611 -24.970 -26.818 1.00 94.56 92 LYS A C 1
ATOM 698 O O . LYS A 1 92 ? -4.738 -25.362 -26.519 1.00 94.56 92 LYS A O 1
ATOM 703 N N . PRO A 1 93 ? -2.506 -25.596 -26.369 1.00 96.44 93 PRO A N 1
ATOM 704 C CA . PRO A 1 93 ? -2.558 -26.781 -25.498 1.00 96.44 93 PRO A CA 1
ATOM 705 C C . PRO A 1 93 ? -3.096 -26.509 -24.075 1.00 96.44 93 PRO A C 1
ATOM 707 O O . PRO A 1 93 ? -3.119 -27.406 -23.241 1.00 96.44 93 PRO A O 1
ATOM 710 N N . PHE A 1 94 ? -3.533 -25.284 -23.781 1.00 96.31 94 PHE A N 1
ATOM 711 C CA . PHE A 1 94 ? -4.093 -24.845 -22.505 1.00 96.31 94 PHE A CA 1
ATOM 712 C C . PHE A 1 94 ? -5.242 -23.860 -22.755 1.00 96.31 94 PHE A C 1
ATOM 714 O O . PHE A 1 94 ? -5.314 -23.228 -23.809 1.00 96.31 94 PHE A O 1
ATOM 721 N N . LYS A 1 95 ? -6.145 -23.725 -21.777 1.00 94.06 95 LYS A N 1
ATOM 722 C CA . LYS A 1 95 ? -7.359 -22.894 -21.892 1.00 94.06 95 LYS A CA 1
ATOM 723 C C . LYS A 1 95 ? -7.151 -21.447 -21.445 1.00 94.06 95 LYS A C 1
ATOM 725 O O . LYS A 1 95 ? -7.860 -20.557 -21.898 1.00 94.06 95 LYS A O 1
ATOM 730 N N . ASN A 1 96 ? -6.206 -21.218 -20.541 1.00 92.38 96 ASN A N 1
ATOM 731 C CA . ASN A 1 96 ? -5.952 -19.929 -19.914 1.00 92.38 96 ASN A CA 1
ATOM 732 C C . ASN A 1 96 ? -4.473 -19.784 -19.544 1.00 92.38 96 ASN A C 1
ATOM 734 O O . ASN A 1 96 ? -3.744 -20.767 -19.415 1.00 92.38 96 ASN A O 1
ATOM 738 N N . VAL A 1 97 ? -4.046 -18.537 -19.362 1.00 91.69 97 VAL A N 1
ATOM 739 C CA . VAL A 1 97 ? -2.717 -18.187 -18.855 1.00 91.69 97 VAL A CA 1
ATOM 740 C C . VAL A 1 97 ? -2.844 -17.849 -17.372 1.00 91.69 97 VAL A C 1
ATOM 742 O O . VAL A 1 97 ? -3.720 -17.078 -16.986 1.00 91.69 97 VAL A O 1
ATOM 745 N N . ILE A 1 98 ? -1.971 -18.415 -16.538 1.00 88.88 98 ILE A N 1
ATOM 746 C CA . ILE A 1 98 ? -1.903 -18.114 -15.103 1.00 88.88 98 ILE A CA 1
ATOM 747 C C . ILE A 1 98 ? -0.644 -17.284 -14.844 1.00 88.88 98 ILE A C 1
ATOM 749 O O . ILE A 1 98 ? 0.474 -17.729 -15.108 1.00 88.88 98 ILE A O 1
ATOM 753 N N . LYS A 1 99 ? -0.819 -16.065 -14.330 1.00 86.31 99 LYS A N 1
ATOM 754 C CA . LYS A 1 99 ? 0.275 -15.125 -14.050 1.00 86.31 99 LYS A CA 1
ATOM 755 C C . LYS A 1 99 ? 0.852 -15.365 -12.656 1.00 86.31 99 LYS A C 1
ATOM 757 O O . LYS A 1 99 ? 0.453 -14.726 -11.694 1.00 86.31 99 LYS A O 1
ATOM 762 N N . ALA A 1 100 ? 1.825 -16.268 -12.561 1.00 85.88 100 ALA A N 1
ATOM 763 C CA . ALA A 1 100 ? 2.558 -16.549 -11.320 1.00 85.88 100 ALA A CA 1
ATOM 764 C C . ALA A 1 100 ? 3.844 -15.706 -11.154 1.00 85.88 100 ALA A C 1
ATOM 766 O O . ALA A 1 100 ? 4.708 -16.025 -10.346 1.00 85.88 100 ALA A O 1
ATOM 767 N N . ASN A 1 101 ? 4.008 -14.644 -11.948 1.00 85.38 101 ASN A N 1
ATOM 768 C CA . ASN A 1 101 ? 5.214 -13.810 -11.972 1.00 85.38 101 ASN A CA 1
ATOM 769 C C . ASN A 1 101 ? 5.162 -12.607 -11.010 1.00 85.38 101 ASN A C 1
ATOM 771 O O . ASN A 1 101 ? 6.183 -11.954 -10.802 1.00 85.38 101 ASN A O 1
ATOM 775 N N . LEU A 1 102 ? 3.985 -12.288 -10.460 1.00 82.94 102 LEU A N 1
ATOM 776 C CA . LEU A 1 102 ? 3.770 -11.189 -9.517 1.00 82.94 102 LEU A CA 1
ATOM 777 C C . LEU A 1 102 ? 3.183 -11.724 -8.213 1.00 82.94 102 LEU A C 1
ATOM 779 O O . LEU A 1 102 ? 2.278 -12.553 -8.232 1.00 82.94 102 LEU A O 1
ATOM 783 N N . GLY A 1 103 ? 3.633 -11.171 -7.088 1.00 86.50 103 GLY A N 1
ATOM 784 C CA . GLY A 1 103 ? 2.978 -11.343 -5.790 1.00 86.50 103 GLY A CA 1
ATOM 785 C C . GLY A 1 103 ? 1.695 -10.512 -5.669 1.00 86.50 103 GLY A C 1
ATOM 786 O O . GLY A 1 103 ? 1.568 -9.731 -4.732 1.00 86.50 103 GLY A O 1
ATOM 787 N N . ASP A 1 104 ? 0.773 -10.622 -6.631 1.00 88.19 104 ASP A N 1
ATOM 788 C CA . ASP A 1 104 ? -0.519 -9.922 -6.612 1.00 88.19 104 ASP A CA 1
ATOM 789 C C . ASP A 1 104 ? -1.602 -10.827 -6.016 1.00 88.19 104 ASP A C 1
ATOM 791 O O . ASP A 1 104 ? -2.357 -11.510 -6.710 1.00 88.19 104 ASP A O 1
ATOM 795 N N . ALA A 1 105 ? -1.631 -10.880 -4.687 1.00 90.62 105 ALA A N 1
ATOM 796 C CA . ALA A 1 105 ? -2.441 -11.860 -3.983 1.00 90.62 105 ALA A CA 1
ATOM 797 C C . ALA A 1 105 ? -3.954 -11.676 -4.205 1.00 90.62 105 ALA A C 1
ATOM 799 O O . ALA A 1 105 ? -4.682 -12.664 -4.289 1.00 90.62 105 ALA A O 1
ATOM 800 N N . GLN A 1 106 ? -4.438 -10.435 -4.358 1.00 91.12 106 GLN A N 1
ATOM 801 C CA . GLN A 1 106 ? -5.859 -10.186 -4.639 1.00 91.12 106 GLN A CA 1
ATOM 802 C C . GLN A 1 106 ? -6.229 -10.577 -6.073 1.00 91.12 106 GLN A C 1
ATOM 804 O O . GLN A 1 106 ? -7.288 -11.173 -6.265 1.00 91.12 106 GLN A O 1
ATOM 809 N N . ALA A 1 107 ? -5.357 -10.336 -7.063 1.00 86.62 107 ALA A N 1
ATOM 810 C CA . ALA A 1 107 ? -5.565 -10.852 -8.420 1.00 86.62 107 ALA A CA 1
ATOM 811 C C . ALA A 1 107 ? -5.589 -12.392 -8.462 1.00 86.62 107 ALA A C 1
ATOM 813 O O . ALA A 1 107 ? -6.277 -12.978 -9.295 1.00 86.62 107 ALA A O 1
ATOM 814 N N . MET A 1 108 ? -4.893 -13.043 -7.525 1.00 87.00 108 MET A N 1
ATOM 815 C CA . MET A 1 108 ? -4.885 -14.499 -7.342 1.00 87.00 108 MET A CA 1
ATOM 816 C C . MET A 1 108 ? -6.012 -15.027 -6.434 1.00 87.00 108 MET A C 1
ATOM 818 O O . MET A 1 108 ? -6.009 -16.201 -6.070 1.00 87.00 108 MET A O 1
ATOM 822 N N . GLY A 1 109 ? -6.995 -14.191 -6.080 1.00 89.44 109 GLY A N 1
ATOM 823 C CA . GLY A 1 109 ? -8.207 -14.615 -5.373 1.00 89.44 109 GLY A CA 1
ATOM 824 C C . GLY A 1 109 ? -8.182 -14.447 -3.852 1.00 89.44 109 GLY A C 1
ATOM 825 O O . GLY A 1 109 ? -9.146 -14.838 -3.189 1.00 89.44 109 GLY A O 1
ATOM 826 N N . GLN A 1 110 ? -7.142 -13.838 -3.269 1.00 93.62 110 GLN A N 1
ATOM 827 C CA . GLN A 1 110 ? -7.175 -13.469 -1.854 1.00 93.62 110 GLN A CA 1
ATOM 828 C C . GLN A 1 110 ? -8.310 -12.465 -1.607 1.00 93.62 110 GLN A C 1
ATOM 830 O O . GLN A 1 110 ? -8.314 -11.355 -2.145 1.00 93.62 110 GLN A O 1
ATOM 835 N N . LYS A 1 111 ? -9.266 -12.838 -0.748 1.00 96.38 111 LYS A N 1
ATOM 836 C CA . LYS A 1 111 ? -10.357 -11.945 -0.347 1.00 96.38 111 LYS A CA 1
ATOM 837 C C . LYS A 1 111 ? -9.789 -10.723 0.390 1.00 96.38 111 LYS A C 1
ATOM 839 O O . LYS A 1 111 ? -8.959 -10.893 1.287 1.00 96.38 111 LYS A O 1
ATOM 844 N N . PRO A 1 112 ? -10.222 -9.495 0.053 1.00 96.62 112 PRO A N 1
ATOM 845 C CA . PRO A 1 112 ? -9.806 -8.317 0.797 1.00 96.62 112 PRO A CA 1
ATOM 846 C C . PRO A 1 112 ? -10.246 -8.381 2.261 1.00 96.62 112 PRO A C 1
ATOM 848 O O . PRO A 1 112 ? -11.326 -8.877 2.572 1.00 96.62 112 PRO A O 1
ATOM 851 N N . VAL A 1 113 ? -9.436 -7.818 3.157 1.00 97.06 113 VAL A N 1
ATOM 852 C CA . VAL A 1 113 ? -9.768 -7.745 4.585 1.00 97.06 113 VAL A CA 1
ATOM 853 C C . VAL A 1 113 ? -10.905 -6.743 4.806 1.00 97.06 113 VAL A C 1
ATOM 855 O O . VAL A 1 113 ? -10.749 -5.553 4.517 1.00 97.06 113 VAL A O 1
ATOM 858 N N . THR A 1 114 ? -12.033 -7.218 5.343 1.00 97.56 114 THR A N 1
ATOM 859 C CA . THR A 1 114 ? -13.272 -6.441 5.528 1.00 97.56 114 THR A CA 1
ATOM 860 C C . THR A 1 114 ? -13.054 -5.159 6.324 1.00 97.56 114 THR A C 1
ATOM 862 O O . THR A 1 114 ? -13.400 -4.084 5.842 1.00 97.56 114 THR A O 1
ATOM 865 N N . PHE A 1 115 ? -12.406 -5.254 7.489 1.00 98.12 115 PHE A N 1
ATOM 866 C CA . PHE A 1 115 ? -12.143 -4.106 8.361 1.00 98.12 115 PHE A CA 1
ATOM 867 C C . PHE A 1 115 ? -11.400 -2.979 7.626 1.00 98.12 115 PHE A C 1
ATOM 869 O O . PHE A 1 115 ? -11.817 -1.825 7.653 1.00 98.12 115 PHE A O 1
ATOM 876 N N . ILE A 1 116 ? -10.342 -3.321 6.880 1.00 97.44 116 ILE A N 1
ATOM 877 C CA . ILE A 1 116 ? -9.550 -2.343 6.118 1.00 97.44 116 ILE A CA 1
ATOM 878 C C . ILE A 1 116 ? -10.419 -1.666 5.051 1.00 97.44 116 ILE A C 1
ATOM 880 O O . ILE A 1 116 ? -10.369 -0.448 4.897 1.00 97.44 116 ILE A O 1
ATOM 884 N N . ARG A 1 117 ? -11.241 -2.436 4.326 1.00 97.69 117 ARG A N 1
ATOM 885 C CA . ARG A 1 117 ? -12.129 -1.897 3.284 1.00 97.69 117 ARG A CA 1
ATOM 886 C C . ARG A 1 117 ? -13.185 -0.953 3.856 1.00 97.69 117 ARG A C 1
ATOM 888 O O . ARG A 1 117 ? -13.430 0.092 3.259 1.00 97.69 117 ARG A O 1
ATOM 895 N N . GLN A 1 118 ? -13.773 -1.295 4.999 1.00 97.81 118 GLN A N 1
ATOM 896 C CA . GLN A 1 118 ? -14.786 -0.467 5.653 1.00 97.81 118 GLN A CA 1
ATOM 897 C C . GLN A 1 118 ? -14.183 0.837 6.195 1.00 97.81 118 GLN A C 1
ATOM 899 O O . GLN A 1 118 ? -14.722 1.907 5.926 1.00 97.81 118 GLN A O 1
ATOM 904 N N . VAL A 1 119 ? -13.017 0.779 6.854 1.00 98.06 119 VAL A N 1
ATOM 905 C CA . VAL A 1 119 ? -12.308 1.987 7.318 1.00 98.06 119 VAL A CA 1
ATOM 906 C C . VAL A 1 119 ? -11.960 2.897 6.140 1.00 98.06 119 VAL A C 1
ATOM 908 O O . VAL A 1 119 ? -12.230 4.095 6.199 1.00 98.06 119 VAL A O 1
ATOM 911 N N . LEU A 1 120 ? -11.422 2.339 5.047 1.00 97.56 120 LEU A N 1
ATOM 912 C CA . LEU A 1 120 ? -11.117 3.102 3.831 1.00 97.56 120 LEU A CA 1
ATOM 913 C C . LEU A 1 120 ? -12.365 3.778 3.247 1.00 97.56 120 LEU A C 1
ATOM 915 O O . LEU A 1 120 ? -12.318 4.957 2.904 1.00 97.56 120 LEU A O 1
ATOM 919 N N . ALA A 1 121 ? -13.497 3.073 3.187 1.00 97.44 121 ALA A N 1
ATOM 920 C CA . ALA A 1 121 ? -14.754 3.656 2.729 1.00 97.44 121 ALA A CA 1
ATOM 921 C C . ALA A 1 121 ? -15.188 4.839 3.613 1.00 97.44 121 ALA A C 1
ATOM 923 O O . ALA A 1 121 ? -15.523 5.901 3.090 1.00 97.44 121 ALA A O 1
ATOM 924 N N . CYS A 1 122 ? -15.120 4.691 4.940 1.00 97.62 122 CYS A N 1
ATOM 925 C CA . CYS A 1 122 ? -15.487 5.739 5.893 1.00 97.62 122 CYS A CA 1
ATOM 926 C C . CYS A 1 122 ? -14.579 6.972 5.850 1.00 97.62 122 CYS A C 1
ATOM 928 O O . CYS A 1 122 ? -15.058 8.069 6.132 1.00 97.62 122 CYS A O 1
ATOM 930 N N . VAL A 1 123 ? -13.289 6.827 5.531 1.00 97.19 123 VAL A N 1
ATOM 931 C CA . VAL A 1 123 ? -12.386 7.986 5.407 1.00 97.19 123 VAL A CA 1
ATOM 932 C C . VAL A 1 123 ? -12.474 8.655 4.032 1.00 97.19 123 VAL A C 1
ATOM 934 O O . VAL A 1 123 ? -12.266 9.860 3.935 1.00 97.19 123 VAL A O 1
ATOM 937 N N . CYS A 1 124 ? -12.824 7.909 2.977 1.00 96.94 124 CYS A N 1
ATOM 938 C CA . CYS A 1 124 ? -13.055 8.462 1.639 1.00 96.94 124 CYS A CA 1
ATOM 939 C C . CYS A 1 124 ? -14.433 9.127 1.495 1.00 96.94 124 CYS A C 1
ATOM 941 O O . CYS A 1 124 ? -14.568 10.089 0.743 1.00 96.94 124 CYS A O 1
ATOM 943 N N . LYS A 1 125 ? -15.451 8.627 2.204 1.00 96.50 125 LYS A N 1
ATOM 944 C CA . LYS A 1 125 ? -16.804 9.195 2.250 1.00 96.50 125 LYS A CA 1
ATOM 945 C C . LYS A 1 125 ? -17.299 9.237 3.706 1.00 96.50 125 LYS A C 1
ATOM 947 O O . LYS A 1 125 ? -17.956 8.290 4.149 1.00 96.50 125 LYS A O 1
ATOM 952 N N . PRO A 1 126 ? -16.998 10.318 4.453 1.00 95.31 126 PRO A N 1
ATOM 953 C CA . PRO A 1 126 ? -17.341 10.438 5.873 1.00 95.31 126 PRO A CA 1
ATOM 954 C C . PRO A 1 126 ? -18.823 10.237 6.213 1.00 95.31 126 PRO A C 1
ATOM 956 O O . PRO A 1 126 ? -19.116 9.685 7.270 1.00 95.31 126 PRO A O 1
ATOM 959 N N . ASP A 1 127 ? -19.748 10.563 5.303 1.00 95.38 127 ASP A N 1
ATOM 960 C CA . ASP A 1 127 ? -21.196 10.344 5.480 1.00 95.38 127 ASP A CA 1
ATOM 961 C C . ASP A 1 127 ? -21.559 8.874 5.753 1.00 95.38 127 ASP A C 1
ATOM 963 O O . ASP A 1 127 ? -22.588 8.574 6.360 1.00 95.38 127 ASP A O 1
ATOM 967 N N . LEU A 1 128 ? -20.716 7.925 5.327 1.00 96.06 128 LEU A N 1
ATOM 968 C CA . LEU A 1 128 ? -20.932 6.500 5.587 1.00 96.06 128 LEU A CA 1
ATOM 969 C C . LEU A 1 128 ? -20.812 6.144 7.073 1.00 96.06 128 LEU A C 1
ATOM 971 O O . LEU A 1 128 ? -21.334 5.117 7.484 1.00 96.06 128 LEU A O 1
ATOM 975 N N . GLN A 1 129 ? -20.173 6.982 7.891 1.00 93.25 129 GLN A N 1
ATOM 976 C CA . GLN A 1 129 ? -20.048 6.740 9.332 1.00 93.25 129 GLN A CA 1
ATOM 977 C C . GLN A 1 129 ? -21.381 6.859 10.084 1.00 93.25 129 GLN A C 1
ATOM 979 O O . GLN A 1 129 ? -21.503 6.291 11.163 1.00 93.25 129 GLN A O 1
ATOM 984 N N . SER A 1 130 ? -22.355 7.604 9.548 1.00 92.62 130 SER A N 1
ATOM 985 C CA . SER A 1 130 ? -23.699 7.753 10.129 1.00 92.62 130 SER A CA 1
ATOM 986 C C . SER A 1 130 ? -24.774 7.005 9.342 1.00 92.62 130 SER A C 1
ATOM 988 O O . SER A 1 130 ? -25.767 6.574 9.918 1.00 92.62 130 SER A O 1
ATOM 990 N N . THR A 1 131 ? -24.590 6.858 8.028 1.00 92.19 131 THR A N 1
ATOM 991 C CA . THR A 1 131 ? -25.590 6.247 7.136 1.00 92.19 131 THR A CA 1
ATOM 992 C C . THR A 1 131 ? -25.427 4.741 6.964 1.00 92.19 131 THR A C 1
ATOM 994 O O . THR A 1 131 ? -26.379 4.066 6.583 1.00 92.19 131 THR A O 1
ATOM 997 N N . SER A 1 132 ? -24.236 4.197 7.221 1.00 87.19 132 SER A N 1
ATOM 998 C CA . SER A 1 132 ? -23.971 2.760 7.110 1.00 87.19 132 SER A CA 1
ATOM 999 C C . SER A 1 132 ? -23.945 2.115 8.493 1.00 87.19 132 SER A C 1
ATOM 1001 O O . SER A 1 132 ? -23.390 2.677 9.432 1.00 87.19 132 SER A O 1
ATOM 1003 N N . ASN A 1 133 ? -24.487 0.901 8.612 1.00 93.44 133 ASN A N 1
ATOM 1004 C CA . ASN A 1 133 ? -24.438 0.104 9.843 1.00 93.44 133 ASN A CA 1
ATOM 1005 C C . ASN A 1 133 ? -23.067 -0.585 10.009 1.00 93.44 133 ASN A C 1
ATOM 1007 O O . ASN A 1 133 ? -22.976 -1.814 10.042 1.00 93.44 133 ASN A O 1
ATOM 1011 N N . TYR A 1 134 ? -21.983 0.197 9.994 1.00 96.31 134 TYR A N 1
ATOM 1012 C CA . TYR A 1 134 ? -20.639 -0.339 10.195 1.00 96.31 134 TYR A CA 1
ATOM 1013 C C . TYR A 1 134 ? -20.345 -0.602 11.676 1.00 96.31 134 TYR A C 1
ATOM 1015 O O . TYR A 1 134 ? -20.869 0.101 12.540 1.00 96.31 134 TYR A O 1
ATOM 1023 N N . PRO A 1 135 ? -19.476 -1.585 11.976 1.00 97.69 135 PRO A N 1
ATOM 1024 C CA . PRO A 1 135 ? -19.036 -1.859 13.338 1.00 97.69 135 PRO A CA 1
ATOM 1025 C C . PRO A 1 135 ? -18.456 -0.622 14.062 1.00 97.69 135 PRO A C 1
ATOM 1027 O O . PRO A 1 135 ? -17.821 0.224 13.418 1.00 97.69 135 PRO A O 1
ATOM 1030 N N . PRO A 1 136 ? -18.629 -0.498 15.394 1.00 97.12 136 PRO A N 1
ATOM 1031 C CA . PRO A 1 136 ? -18.152 0.665 16.149 1.00 97.12 136 PRO A CA 1
ATOM 1032 C C . PRO A 1 136 ? -16.641 0.913 16.043 1.00 97.12 136 PRO A C 1
ATOM 1034 O O . PRO A 1 136 ? -16.215 2.060 15.918 1.00 97.12 136 PRO A O 1
ATOM 1037 N N . ASP A 1 137 ? -15.839 -0.151 16.026 1.00 97.75 137 ASP A N 1
ATOM 1038 C CA . ASP A 1 137 ? -14.377 -0.110 15.902 1.00 97.75 137 ASP A CA 1
ATOM 1039 C C . ASP A 1 137 ? -13.917 0.456 14.545 1.00 97.75 137 ASP A C 1
ATOM 1041 O O . ASP A 1 137 ? -12.940 1.205 14.470 1.00 97.75 137 ASP A O 1
ATOM 1045 N N . VAL A 1 138 ? -14.654 0.177 13.465 1.00 98.00 138 VAL A N 1
ATOM 1046 C CA . VAL A 1 138 ? -14.429 0.786 12.143 1.00 98.00 138 VAL A CA 1
ATOM 1047 C C . VAL A 1 138 ? -14.655 2.295 12.197 1.00 98.00 138 VAL A C 1
ATOM 1049 O O . VAL A 1 138 ? -13.833 3.066 11.692 1.00 98.00 138 VAL A O 1
ATOM 1052 N N . ILE A 1 139 ? -15.768 2.721 12.801 1.00 97.62 139 ILE A N 1
ATOM 1053 C CA . ILE A 1 139 ? -16.141 4.137 12.899 1.00 97.62 139 ILE A CA 1
ATOM 1054 C C . ILE A 1 139 ? -15.121 4.886 13.760 1.00 97.62 139 ILE A C 1
ATOM 1056 O O . ILE A 1 139 ? -14.668 5.968 13.381 1.00 97.62 139 ILE A O 1
ATOM 1060 N N . GLU A 1 140 ? -14.723 4.308 14.892 1.00 97.50 140 GLU A N 1
ATOM 1061 C CA . GLU A 1 140 ? -13.694 4.859 15.771 1.00 97.50 140 GLU A CA 1
ATOM 1062 C C . GLU A 1 140 ? -12.362 5.025 15.030 1.00 97.50 140 GLU A C 1
ATOM 1064 O O . GLU A 1 140 ? -11.783 6.117 15.017 1.00 97.50 140 GLU A O 1
ATOM 1069 N N . ARG A 1 141 ? -11.914 3.979 14.322 1.00 97.81 141 ARG A N 1
ATOM 1070 C CA . ARG A 1 141 ? -10.673 4.016 13.542 1.00 97.81 141 ARG A CA 1
ATOM 1071 C C . ARG A 1 141 ? -10.714 5.074 12.444 1.00 97.81 141 ARG A C 1
ATOM 1073 O O . ARG A 1 141 ? -9.729 5.786 12.252 1.00 97.81 141 ARG A O 1
ATOM 1080 N N . ALA A 1 142 ? -11.836 5.203 11.739 1.00 97.56 142 ALA A N 1
ATOM 1081 C CA . ALA A 1 142 ? -12.007 6.214 10.701 1.00 97.56 142 ALA A CA 1
ATOM 1082 C C . ALA A 1 142 ? -11.972 7.639 11.277 1.00 97.56 142 ALA A C 1
ATOM 1084 O O . ALA A 1 142 ? -11.273 8.499 10.738 1.00 97.56 142 ALA A O 1
ATOM 1085 N N . LYS A 1 143 ? -12.661 7.888 12.400 1.00 96.94 143 LYS A N 1
ATOM 1086 C CA . LYS A 1 143 ? -12.643 9.188 13.093 1.00 96.94 143 LYS A CA 1
ATOM 1087 C C . LYS A 1 143 ? -11.243 9.560 13.570 1.00 96.94 143 LYS A C 1
ATOM 1089 O O . LYS A 1 143 ? -10.825 10.696 13.361 1.00 96.94 143 LYS A O 1
ATOM 1094 N N . LEU A 1 144 ? -10.511 8.609 14.152 1.00 97.38 144 LEU A N 1
ATOM 1095 C CA . LEU A 1 144 ? -9.127 8.805 14.586 1.00 97.38 144 LEU A CA 1
ATOM 1096 C C . LEU A 1 144 ? -8.234 9.261 13.422 1.00 97.38 144 LEU A C 1
ATOM 1098 O O . LEU A 1 144 ? -7.496 10.236 13.554 1.00 97.38 144 LEU A O 1
ATOM 1102 N N . LEU A 1 145 ? -8.329 8.587 12.270 1.00 96.94 145 LEU A N 1
ATOM 1103 C CA . LEU A 1 145 ? -7.543 8.928 11.081 1.00 96.94 145 LEU A CA 1
ATOM 1104 C C . LEU A 1 145 ? -7.922 10.296 10.507 1.00 96.94 145 LEU A C 1
ATOM 1106 O O . LEU A 1 145 ? -7.034 11.088 10.194 1.00 96.94 145 LEU A O 1
ATOM 1110 N N . LEU A 1 146 ? -9.218 10.599 10.398 1.00 97.00 146 LEU A N 1
ATOM 1111 C CA . LEU A 1 146 ? -9.680 11.894 9.894 1.00 97.00 146 LEU A CA 1
ATOM 1112 C C . LEU A 1 146 ? -9.244 13.036 10.811 1.00 97.00 146 LEU A C 1
ATOM 1114 O O . LEU A 1 146 ? -8.767 14.048 10.318 1.00 97.00 146 LEU A O 1
ATOM 1118 N N . ASN A 1 147 ? -9.340 12.874 12.131 1.00 96.88 147 ASN A N 1
ATOM 1119 C CA . ASN A 1 147 ? -8.919 13.903 13.085 1.00 96.88 147 ASN A CA 1
ATOM 1120 C C . ASN A 1 147 ? -7.408 14.181 13.038 1.00 96.88 147 ASN A C 1
ATOM 1122 O O . ASN A 1 147 ? -6.987 15.285 13.367 1.00 96.88 147 ASN A O 1
ATOM 1126 N N . ALA A 1 148 ? -6.601 13.209 12.605 1.00 95.56 148 ALA A N 1
ATOM 1127 C CA . ALA A 1 148 ? -5.168 13.393 12.395 1.00 95.56 148 ALA A CA 1
ATOM 1128 C C . ALA A 1 148 ? -4.817 14.058 11.050 1.00 95.56 148 ALA A C 1
ATOM 1130 O O . ALA A 1 148 ? -3.664 14.429 10.833 1.00 95.56 148 ALA A O 1
ATOM 1131 N N . CYS A 1 149 ? -5.783 14.200 10.139 1.00 95.19 149 CYS A N 1
ATOM 1132 C CA . CYS A 1 149 ? -5.593 14.873 8.859 1.00 95.19 149 CYS A CA 1
ATOM 1133 C C . CYS A 1 149 ? -6.014 16.346 8.950 1.00 95.19 149 CYS A C 1
ATOM 1135 O O . CYS A 1 149 ? -7.044 16.686 9.540 1.00 95.19 149 CYS A O 1
ATOM 1137 N N . ALA A 1 150 ? -5.258 17.233 8.298 1.00 92.88 150 ALA A N 1
ATOM 1138 C CA . ALA A 1 150 ? -5.632 18.640 8.202 1.00 92.88 150 ALA A CA 1
ATOM 1139 C C . ALA A 1 150 ? -6.999 18.791 7.509 1.00 92.88 150 ALA A C 1
ATOM 1141 O O . ALA A 1 150 ? -7.292 18.116 6.522 1.00 92.88 150 ALA A O 1
ATOM 1142 N N . GLY A 1 151 ? -7.866 19.646 8.058 1.00 94.06 151 GLY A N 1
ATOM 1143 C CA . GLY A 1 151 ? -9.225 19.838 7.536 1.00 94.06 151 GLY A CA 1
ATOM 1144 C C . GLY A 1 151 ? -10.128 18.603 7.639 1.00 94.06 151 GLY A C 1
ATOM 1145 O O . GLY A 1 151 ? -11.177 18.572 7.003 1.00 94.06 151 GLY A O 1
ATOM 1146 N N . ARG A 1 152 ? -9.734 17.585 8.420 1.00 94.88 152 ARG A N 1
ATOM 1147 C CA . ARG A 1 152 ? -10.478 16.330 8.600 1.00 94.88 152 ARG A CA 1
ATOM 1148 C C . ARG A 1 152 ? -10.762 15.604 7.284 1.00 94.88 152 ARG A C 1
ATOM 1150 O O . ARG A 1 152 ? -11.820 15.005 7.115 1.00 94.88 152 ARG A O 1
ATOM 1157 N N . THR A 1 153 ? -9.811 15.661 6.353 1.00 93.50 153 THR A N 1
ATOM 1158 C CA . THR A 1 153 ? -9.914 15.045 5.028 1.00 93.50 153 THR A CA 1
ATOM 1159 C C . THR A 1 153 ? -8.629 14.320 4.651 1.00 93.50 153 THR A C 1
ATOM 1161 O O . THR A 1 153 ? -7.530 14.840 4.824 1.00 93.50 153 THR A O 1
ATOM 1164 N N . VAL A 1 154 ? -8.766 13.128 4.070 1.00 94.00 154 VAL A N 1
ATOM 1165 C CA . VAL A 1 154 ? -7.633 12.333 3.564 1.00 94.00 154 VAL A CA 1
ATOM 1166 C C . VAL A 1 154 ? -7.008 12.901 2.284 1.00 94.00 154 VAL A C 1
ATOM 1168 O O . VAL A 1 154 ? -6.001 12.379 1.817 1.00 94.00 154 VAL A O 1
ATOM 1171 N N . GLY A 1 155 ? -7.597 13.952 1.702 1.00 95.06 155 GLY A N 1
ATOM 1172 C CA . GLY A 1 155 ? -7.050 14.645 0.532 1.00 95.06 155 GLY A CA 1
ATOM 1173 C C . GLY A 1 155 ? -6.026 15.736 0.862 1.00 95.06 155 GLY A C 1
ATOM 1174 O O . GLY A 1 155 ? -5.386 16.257 -0.048 1.00 95.06 155 GLY A O 1
ATOM 1175 N N . ALA A 1 156 ? -5.875 16.108 2.136 1.00 94.88 156 ALA A N 1
ATOM 1176 C CA . ALA A 1 156 ? -4.882 17.092 2.546 1.00 94.88 156 ALA A CA 1
ATOM 1177 C C . ALA A 1 156 ? -3.464 16.501 2.528 1.00 94.88 156 ALA A C 1
ATOM 1179 O O . ALA A 1 156 ? -3.262 15.318 2.806 1.00 94.88 156 ALA A O 1
ATOM 1180 N N . TYR A 1 157 ? -2.465 17.343 2.251 1.00 96.06 157 TYR A N 1
ATOM 1181 C CA . TYR A 1 157 ? -1.066 16.950 2.402 1.00 96.06 157 TYR A CA 1
ATOM 1182 C C . TYR A 1 157 ? -0.755 16.578 3.856 1.00 96.06 157 TYR A C 1
ATOM 1184 O O . TYR A 1 157 ? -1.185 17.252 4.793 1.00 96.06 157 TYR A O 1
ATOM 1192 N N . SER A 1 158 ? 0.032 15.519 4.036 1.00 94.25 158 SER A N 1
ATOM 1193 C CA . SER A 1 158 ? 0.627 15.178 5.325 1.00 94.25 158 SER A CA 1
ATOM 1194 C C . SER A 1 158 ? 1.953 15.910 5.532 1.00 94.25 158 SER A C 1
ATOM 1196 O O . SER A 1 158 ? 2.523 16.482 4.603 1.00 94.25 158 SER A O 1
ATOM 1198 N N . GLN A 1 159 ? 2.501 15.808 6.743 1.00 92.62 159 GLN A N 1
ATOM 1199 C CA . GLN A 1 159 ? 3.921 16.076 6.976 1.00 92.62 159 GLN A CA 1
ATOM 1200 C C . GLN A 1 159 ? 4.794 15.197 6.064 1.00 92.62 159 GLN A C 1
ATOM 1202 O O . GLN A 1 159 ? 4.368 14.117 5.640 1.00 92.62 159 GLN A O 1
ATOM 1207 N N . SER A 1 160 ? 6.027 15.636 5.793 1.00 93.75 160 SER A N 1
ATOM 1208 C CA . SER A 1 160 ? 6.943 14.970 4.855 1.00 93.75 160 SER A CA 1
ATOM 1209 C C . SER A 1 160 ? 7.296 13.531 5.241 1.00 93.75 160 SER A C 1
ATOM 1211 O O . SER A 1 160 ? 7.538 12.710 4.364 1.00 93.75 160 SER A O 1
ATOM 1213 N N . ASN A 1 161 ? 7.316 13.208 6.538 1.00 93.25 161 ASN A N 1
ATOM 1214 C CA . ASN A 1 161 ? 7.535 11.846 7.039 1.00 93.25 161 ASN A CA 1
ATOM 1215 C C . ASN A 1 161 ? 6.233 11.037 7.206 1.00 93.25 161 ASN A C 1
ATOM 1217 O O . ASN A 1 161 ? 6.285 9.847 7.518 1.00 93.25 161 ASN A O 1
ATOM 1221 N N . GLY A 1 162 ? 5.074 11.648 6.951 1.00 95.12 162 GLY A N 1
ATOM 1222 C CA . GLY A 1 162 ? 3.755 11.030 7.037 1.00 95.12 162 GLY A CA 1
ATOM 1223 C C . GLY A 1 162 ? 2.947 11.450 8.267 1.00 95.12 162 GLY A C 1
ATOM 1224 O O . GLY A 1 162 ? 3.413 12.176 9.141 1.00 95.12 162 GLY A O 1
ATOM 1225 N N . ILE A 1 163 ? 1.697 10.987 8.326 1.00 96.12 163 ILE A N 1
ATOM 1226 C CA . ILE A 1 163 ? 0.749 11.322 9.398 1.00 96.12 163 ILE A CA 1
ATOM 1227 C C . ILE A 1 163 ? 1.244 10.748 10.736 1.00 96.12 163 ILE A C 1
ATOM 1229 O O . ILE A 1 163 ? 1.453 9.541 10.862 1.00 96.12 163 ILE A O 1
ATOM 1233 N N . GLU A 1 164 ? 1.379 11.606 11.748 1.00 95.69 164 GLU A N 1
ATOM 1234 C CA . GLU A 1 164 ? 1.978 11.276 13.048 1.00 95.69 164 GLU A CA 1
ATOM 1235 C C . GLU A 1 164 ? 1.317 10.080 13.746 1.00 95.69 164 GLU A C 1
ATOM 1237 O O . GLU A 1 164 ? 2.011 9.155 14.167 1.00 95.69 164 GLU A O 1
ATOM 1242 N N . ILE A 1 165 ? -0.020 10.040 13.825 1.00 96.69 165 ILE A N 1
ATOM 1243 C CA . ILE A 1 165 ? -0.717 8.923 14.484 1.00 96.69 165 ILE A CA 1
ATOM 1244 C C . ILE A 1 165 ? -0.442 7.582 13.790 1.00 96.69 165 ILE A C 1
ATOM 1246 O O . ILE A 1 165 ? -0.348 6.544 14.439 1.00 96.69 165 ILE A O 1
ATOM 1250 N N . ILE A 1 166 ? -0.266 7.594 12.465 1.00 96.94 166 ILE A N 1
ATOM 1251 C CA . ILE A 1 166 ? 0.075 6.389 11.710 1.00 96.94 166 ILE A CA 1
ATOM 1252 C C . ILE A 1 166 ? 1.505 5.968 12.049 1.00 96.94 166 ILE A C 1
ATOM 1254 O O . ILE A 1 166 ? 1.730 4.792 12.319 1.00 96.94 166 ILE A O 1
ATOM 1258 N N . ARG A 1 167 ? 2.456 6.911 12.115 1.00 97.69 167 ARG A N 1
ATOM 1259 C CA . ARG A 1 167 ? 3.837 6.624 12.538 1.00 97.69 167 ARG A CA 1
ATOM 1260 C C . ARG A 1 167 ? 3.891 6.021 13.946 1.00 97.69 167 ARG A C 1
ATOM 1262 O O . ARG A 1 167 ? 4.579 5.021 14.135 1.00 97.69 167 ARG A O 1
ATOM 1269 N N . LYS A 1 168 ? 3.113 6.547 14.900 1.00 97.75 168 LYS A N 1
ATOM 1270 C CA . LYS A 1 168 ? 2.994 5.989 16.262 1.00 97.75 168 LYS A CA 1
ATOM 1271 C C . LYS A 1 168 ? 2.488 4.545 16.253 1.00 97.75 168 LYS A C 1
ATOM 1273 O O . LYS A 1 168 ? 3.144 3.671 16.807 1.00 97.75 168 LYS A O 1
ATOM 1278 N N . HIS A 1 169 ? 1.406 4.258 15.527 1.00 97.50 169 HIS A N 1
ATOM 1279 C CA . HIS A 1 169 ? 0.908 2.884 15.404 1.00 97.50 169 HIS A CA 1
ATOM 1280 C C . HIS A 1 169 ? 1.907 1.929 14.728 1.00 97.50 169 HIS A C 1
ATOM 1282 O O . HIS A 1 169 ? 1.948 0.747 15.069 1.00 97.50 169 HIS A O 1
ATOM 1288 N N . VAL A 1 170 ? 2.704 2.404 13.761 1.00 97.75 170 VAL A N 1
ATOM 1289 C CA . VAL A 1 170 ? 3.767 1.588 13.150 1.00 97.75 170 VAL A CA 1
ATOM 1290 C C . VAL A 1 170 ? 4.858 1.284 14.178 1.00 97.75 170 VAL A C 1
ATOM 1292 O O . VAL A 1 170 ? 5.281 0.135 14.270 1.00 97.75 170 VAL A O 1
ATOM 1295 N N . ALA A 1 171 ? 5.269 2.264 14.986 1.00 97.88 171 ALA A N 1
ATOM 1296 C CA . ALA A 1 171 ? 6.226 2.046 16.070 1.00 97.88 171 ALA A CA 1
ATOM 1297 C C . ALA A 1 171 ? 5.707 1.026 17.097 1.00 97.88 171 ALA A C 1
ATOM 1299 O O . ALA A 1 171 ? 6.408 0.074 17.428 1.00 97.88 171 ALA A O 1
ATOM 1300 N N . GLU A 1 172 ? 4.453 1.159 17.532 1.00 97.81 172 GLU A N 1
ATOM 1301 C CA . GLU A 1 172 ? 3.798 0.199 18.431 1.00 97.81 172 GLU A CA 1
ATOM 1302 C C . GLU A 1 172 ? 3.696 -1.204 17.819 1.00 97.81 172 GLU A C 1
ATOM 1304 O O . GLU A 1 172 ? 3.807 -2.211 18.520 1.00 97.81 172 GLU A O 1
ATOM 1309 N N . TYR A 1 173 ? 3.457 -1.301 16.509 1.00 97.94 173 TYR A N 1
ATOM 1310 C CA . TYR A 1 173 ? 3.454 -2.577 15.798 1.00 97.94 173 TYR A CA 1
ATOM 1311 C C . TYR A 1 173 ? 4.848 -3.217 15.779 1.00 97.94 173 TYR A C 1
ATOM 1313 O O . TYR A 1 173 ? 4.963 -4.398 16.097 1.00 97.94 173 TYR A O 1
ATOM 1321 N N . ILE A 1 174 ? 5.893 -2.450 15.447 1.00 98.00 174 ILE A N 1
ATOM 1322 C CA . ILE A 1 174 ? 7.287 -2.923 15.443 1.00 98.00 174 ILE A CA 1
ATOM 1323 C C . ILE A 1 174 ? 7.681 -3.392 16.843 1.00 98.00 174 ILE A C 1
ATOM 1325 O O . ILE A 1 174 ? 8.167 -4.507 16.990 1.00 98.00 174 ILE A O 1
ATOM 1329 N N . MET A 1 175 ? 7.373 -2.600 17.870 1.00 97.62 175 MET A N 1
ATOM 1330 C CA . MET A 1 175 ? 7.637 -2.948 19.264 1.00 97.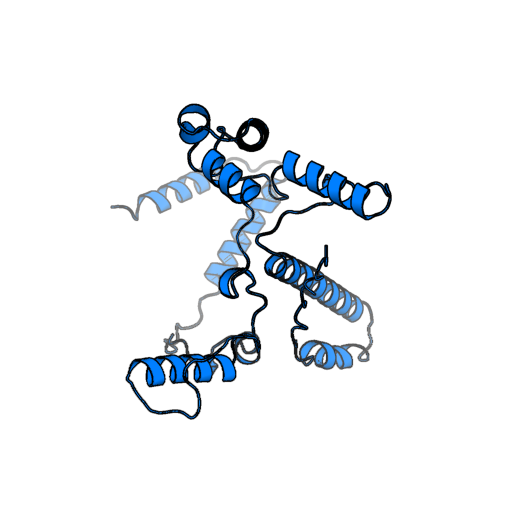62 175 MET A CA 1
ATOM 1331 C C . MET A 1 175 ? 6.959 -4.264 19.664 1.00 97.62 175 MET A C 1
ATOM 1333 O O . MET A 1 175 ? 7.593 -5.131 20.257 1.00 97.62 175 MET A O 1
ATOM 1337 N N . ARG A 1 176 ? 5.684 -4.465 19.302 1.00 97.94 176 ARG A N 1
ATOM 1338 C CA . ARG A 1 176 ? 4.980 -5.731 19.576 1.00 97.94 176 ARG A CA 1
ATOM 1339 C C . ARG A 1 176 ? 5.555 -6.916 18.801 1.00 97.94 176 ARG A C 1
ATOM 1341 O O . ARG A 1 176 ? 5.613 -8.011 19.352 1.00 97.94 176 ARG A O 1
ATOM 1348 N N . ARG A 1 177 ? 5.953 -6.711 17.542 1.00 97.88 177 ARG A N 1
ATOM 1349 C CA . ARG A 1 177 ? 6.575 -7.738 16.692 1.00 97.88 177 ARG A CA 1
ATOM 1350 C C . ARG A 1 177 ? 7.942 -8.162 17.237 1.00 97.88 177 ARG A C 1
ATOM 1352 O O . ARG A 1 177 ? 8.238 -9.349 17.236 1.00 97.88 177 ARG A O 1
ATOM 1359 N N . ASP A 1 178 ? 8.722 -7.203 17.731 1.00 97.25 178 ASP A N 1
ATOM 1360 C CA . ASP A 1 178 ? 10.111 -7.376 18.171 1.00 97.25 178 ASP A CA 1
ATOM 1361 C C . ASP A 1 178 ? 10.207 -7.543 19.699 1.00 97.25 178 ASP A C 1
ATOM 1363 O O . ASP A 1 178 ? 11.130 -7.042 20.333 1.00 97.25 178 ASP A O 1
ATOM 1367 N N . ASN A 1 179 ? 9.234 -8.225 20.315 1.00 95.69 179 ASN A N 1
ATOM 1368 C CA . ASN A 1 179 ? 9.260 -8.598 21.737 1.00 95.69 179 ASN A CA 1
ATOM 1369 C C . ASN A 1 179 ? 9.469 -7.420 22.715 1.00 95.69 179 ASN A C 1
ATOM 1371 O O . ASN A 1 179 ? 10.228 -7.528 23.673 1.00 95.69 179 ASN A O 1
ATOM 1375 N N . GLN A 1 180 ? 8.743 -6.319 22.507 1.00 95.12 180 GLN A N 1
ATOM 1376 C CA . GLN A 1 180 ? 8.774 -5.097 23.328 1.00 95.12 180 GLN A CA 1
ATOM 1377 C C . GLN A 1 180 ? 10.069 -4.276 23.229 1.00 95.12 180 GLN A C 1
ATOM 1379 O O . GLN A 1 180 ? 10.318 -3.416 24.074 1.00 95.12 180 GLN A O 1
ATOM 1384 N N . ILE A 1 181 ? 10.876 -4.473 22.183 1.00 96.50 181 ILE A N 1
ATOM 1385 C CA . ILE A 1 181 ? 11.995 -3.569 21.895 1.00 96.50 181 ILE A CA 1
ATOM 1386 C C . ILE A 1 181 ? 11.439 -2.191 21.481 1.00 96.50 181 ILE A C 1
ATOM 1388 O O . ILE A 1 181 ? 10.645 -2.119 20.538 1.00 96.50 181 ILE A O 1
ATOM 1392 N N . PRO A 1 182 ? 11.836 -1.085 22.146 1.00 96.19 182 PRO A N 1
ATOM 1393 C CA . PRO A 1 182 ? 11.317 0.243 21.834 1.00 96.19 182 PRO A CA 1
ATOM 1394 C C . PRO A 1 182 ? 11.575 0.651 20.380 1.00 96.19 182 PRO A C 1
ATOM 1396 O O . PRO A 1 182 ? 12.701 0.582 19.886 1.00 96.19 182 PRO A O 1
ATOM 1399 N N . SER A 1 183 ? 10.533 1.149 19.714 1.00 96.50 183 SER A N 1
ATOM 1400 C CA . SER A 1 183 ? 10.615 1.745 18.380 1.00 96.50 183 SER A CA 1
ATOM 1401 C C . SER A 1 183 ? 10.210 3.212 18.455 1.00 96.50 183 SER A C 1
ATOM 1403 O O . SER A 1 183 ? 9.182 3.550 19.033 1.00 96.50 183 SER A O 1
ATOM 1405 N N . ASP A 1 184 ? 11.004 4.085 17.842 1.00 96.06 184 ASP A N 1
ATOM 1406 C CA . ASP A 1 184 ? 10.789 5.533 17.853 1.00 96.06 184 ASP A CA 1
ATOM 1407 C C . ASP A 1 184 ? 9.956 5.975 16.628 1.00 96.06 184 ASP A C 1
ATOM 1409 O O . ASP A 1 184 ? 10.404 5.767 15.493 1.00 96.06 184 ASP A O 1
ATOM 1413 N N . PRO A 1 185 ? 8.769 6.591 16.812 1.00 96.56 185 PRO A N 1
ATOM 1414 C CA . PRO A 1 185 ? 7.950 7.117 15.718 1.00 96.56 185 PRO A CA 1
ATOM 1415 C C . PRO A 1 185 ? 8.641 8.173 14.846 1.00 96.56 185 PRO A C 1
ATOM 1417 O O . PRO A 1 185 ? 8.261 8.336 13.683 1.00 96.56 185 PRO A O 1
ATOM 1420 N N . GLU A 1 186 ? 9.638 8.895 15.366 1.00 96.06 186 GLU A N 1
ATOM 1421 C CA . GLU A 1 186 ? 10.376 9.918 14.610 1.00 96.06 186 GLU A CA 1
ATOM 1422 C C . GLU A 1 186 ? 11.385 9.312 13.626 1.00 96.06 186 GLU A C 1
ATOM 1424 O O . GLU A 1 186 ? 11.791 9.958 12.661 1.00 96.06 186 GLU A O 1
ATOM 1429 N N . LYS A 1 187 ? 11.724 8.029 13.797 1.00 95.69 187 LYS A N 1
ATOM 1430 C CA . LYS A 1 187 ? 12.573 7.269 12.866 1.00 95.69 187 LYS A CA 1
ATOM 1431 C C . LYS A 1 187 ? 11.775 6.566 11.765 1.00 95.69 187 LYS A C 1
ATOM 1433 O O . LYS A 1 187 ? 12.347 5.827 10.965 1.00 95.69 187 LYS A O 1
ATOM 1438 N N . ILE A 1 188 ? 10.461 6.779 11.714 1.00 96.38 188 ILE A N 1
ATOM 1439 C CA . ILE A 1 188 ? 9.560 6.138 10.755 1.00 96.38 188 ILE A CA 1
ATOM 1440 C C . ILE A 1 188 ? 9.174 7.141 9.673 1.00 96.38 188 ILE A C 1
ATOM 1442 O O . ILE A 1 188 ? 8.630 8.207 9.952 1.00 96.38 188 ILE A O 1
ATOM 1446 N N . VAL A 1 189 ? 9.408 6.759 8.418 1.00 96.00 189 VAL A N 1
ATOM 1447 C CA . VAL A 1 189 ? 9.024 7.538 7.236 1.00 96.00 189 VAL A CA 1
ATOM 1448 C C . VAL A 1 189 ? 8.039 6.722 6.412 1.00 96.00 189 VAL A C 1
ATOM 1450 O O . VAL A 1 189 ? 8.356 5.623 5.951 1.00 96.00 189 VAL A O 1
ATOM 1453 N N . LEU A 1 190 ? 6.832 7.254 6.222 1.00 96.19 190 LEU A N 1
ATOM 1454 C CA . LEU A 1 190 ? 5.833 6.637 5.355 1.00 96.19 190 LEU A CA 1
ATOM 1455 C C . LEU A 1 190 ? 6.189 6.888 3.887 1.00 96.19 190 LEU A C 1
ATOM 1457 O O . LEU A 1 190 ? 6.598 7.981 3.507 1.00 96.19 190 LEU A O 1
ATOM 1461 N N . SER A 1 191 ? 6.019 5.868 3.051 1.00 95.19 191 SER A N 1
ATOM 1462 C CA . SER A 1 191 ? 6.331 5.926 1.621 1.00 95.19 191 SER A CA 1
ATOM 1463 C C . SER A 1 191 ? 5.234 5.244 0.800 1.00 95.19 191 SER A C 1
ATOM 1465 O O . SER A 1 191 ? 4.543 4.359 1.319 1.00 95.19 191 SER A O 1
ATOM 1467 N N . PRO A 1 192 ? 5.050 5.627 -0.478 1.00 93.88 192 PRO A N 1
ATOM 1468 C CA . PRO A 1 192 ? 4.099 4.983 -1.380 1.00 93.88 192 PRO A CA 1
ATOM 1469 C C . PRO A 1 192 ? 4.636 3.618 -1.840 1.00 93.88 192 PRO A C 1
ATOM 1471 O O . PRO A 1 192 ? 5.061 3.427 -2.978 1.00 93.88 192 PRO A O 1
ATOM 1474 N N . GLY A 1 193 ? 4.624 2.659 -0.917 1.00 93.12 193 GLY A N 1
ATOM 1475 C CA . GLY A 1 193 ? 5.185 1.328 -1.108 1.00 93.12 193 GLY A CA 1
ATOM 1476 C C . GLY A 1 193 ? 6.706 1.274 -0.932 1.00 93.12 193 GLY A C 1
ATOM 1477 O O . GLY A 1 193 ? 7.427 2.263 -1.057 1.00 93.12 193 GLY A O 1
ATOM 1478 N N . ALA A 1 194 ? 7.208 0.067 -0.666 1.00 92.69 194 ALA A N 1
ATOM 1479 C CA . ALA A 1 194 ? 8.624 -0.163 -0.375 1.00 92.69 194 ALA A CA 1
ATOM 1480 C C . ALA A 1 194 ? 9.559 0.196 -1.545 1.00 92.69 194 ALA A C 1
ATOM 1482 O O . ALA A 1 194 ? 10.703 0.583 -1.321 1.00 92.69 194 ALA A O 1
ATOM 1483 N N . SER A 1 195 ? 9.092 0.089 -2.794 1.00 91.06 195 SER A N 1
ATOM 1484 C CA . SER A 1 195 ? 9.911 0.373 -3.979 1.00 91.06 195 SER A CA 1
ATOM 1485 C C . SER A 1 195 ? 10.395 1.822 -4.024 1.00 91.06 195 SER A C 1
ATOM 1487 O O . SER A 1 195 ? 11.561 2.060 -4.334 1.00 91.06 195 SER A O 1
ATOM 1489 N N . GLU A 1 196 ? 9.537 2.782 -3.669 1.00 91.69 196 GLU A N 1
ATOM 1490 C CA . GLU A 1 196 ? 9.927 4.194 -3.644 1.00 91.69 196 GLU A CA 1
ATOM 1491 C C . GLU A 1 196 ? 10.856 4.503 -2.468 1.00 91.69 196 GLU A C 1
ATOM 1493 O O . GLU A 1 196 ? 11.836 5.224 -2.650 1.00 91.69 196 GLU A O 1
ATOM 1498 N N . ALA A 1 197 ? 10.648 3.876 -1.304 1.00 92.31 197 ALA A N 1
ATOM 1499 C CA . ALA A 1 197 ? 11.609 3.971 -0.206 1.00 92.31 197 ALA A CA 1
ATOM 1500 C C . ALA A 1 197 ? 13.004 3.495 -0.645 1.00 92.31 197 ALA A C 1
ATOM 1502 O O . ALA A 1 197 ? 13.983 4.221 -0.485 1.00 92.31 197 ALA A O 1
ATOM 1503 N N . ILE A 1 198 ? 13.099 2.313 -1.264 1.00 92.50 198 ILE A N 1
ATOM 1504 C CA . ILE A 1 198 ? 14.371 1.759 -1.751 1.00 92.50 198 ILE A CA 1
ATOM 1505 C C . ILE A 1 198 ? 15.010 2.684 -2.795 1.00 92.50 198 ILE A C 1
ATOM 1507 O O . ILE A 1 198 ? 16.215 2.926 -2.734 1.00 92.50 198 ILE A O 1
ATOM 1511 N N . ARG A 1 199 ? 14.226 3.242 -3.728 1.00 88.50 199 ARG A N 1
ATOM 1512 C CA . ARG A 1 199 ? 14.729 4.187 -4.739 1.00 88.50 199 ARG A CA 1
ATOM 1513 C C . ARG A 1 199 ? 15.395 5.399 -4.086 1.00 88.50 199 ARG A C 1
ATOM 1515 O O . ARG A 1 199 ? 16.506 5.763 -4.479 1.00 88.50 199 ARG A O 1
ATOM 1522 N N . VAL A 1 200 ? 14.734 6.009 -3.101 1.00 89.00 200 VAL A N 1
ATOM 1523 C CA . VAL A 1 200 ? 15.254 7.180 -2.379 1.00 89.00 200 VAL A CA 1
ATOM 1524 C C . VAL A 1 200 ? 16.523 6.812 -1.615 1.00 89.00 200 VAL A C 1
ATOM 1526 O O . VAL A 1 200 ? 17.542 7.479 -1.783 1.00 89.00 200 VAL A O 1
ATOM 1529 N N . TRP A 1 201 ? 16.503 5.714 -0.855 1.00 89.62 201 TRP A N 1
ATOM 1530 C CA . TRP A 1 201 ? 17.654 5.257 -0.073 1.00 89.62 201 TRP A CA 1
ATOM 1531 C C . TRP A 1 201 ? 18.877 4.938 -0.936 1.00 89.62 201 TRP A C 1
ATOM 1533 O O . TRP A 1 201 ? 19.975 5.401 -0.629 1.00 89.62 201 TRP A O 1
ATOM 1543 N N . ILE A 1 202 ? 18.701 4.210 -2.044 1.00 89.69 202 ILE A N 1
ATOM 1544 C CA . ILE A 1 202 ? 19.797 3.911 -2.978 1.00 89.69 202 ILE A CA 1
ATOM 1545 C C . ILE A 1 202 ? 20.349 5.202 -3.584 1.00 89.69 202 ILE A C 1
ATOM 1547 O O . ILE A 1 202 ? 21.564 5.361 -3.665 1.00 89.69 202 ILE A O 1
ATOM 1551 N N . SER A 1 203 ? 19.480 6.137 -3.975 1.00 86.00 203 SER A N 1
ATOM 1552 C CA . SER A 1 203 ? 19.912 7.419 -4.545 1.00 86.00 203 SER A CA 1
ATOM 1553 C C . SER A 1 203 ? 20.744 8.230 -3.549 1.00 86.00 203 SER A C 1
ATOM 1555 O O . SER A 1 203 ? 21.760 8.812 -3.927 1.00 86.00 203 SER A O 1
ATOM 1557 N N . LEU A 1 204 ? 20.351 8.221 -2.271 1.00 83.94 204 LEU A N 1
ATOM 1558 C CA . LEU A 1 204 ? 21.060 8.903 -1.190 1.00 83.94 204 LEU A CA 1
ATOM 1559 C C . LEU A 1 204 ? 22.446 8.281 -0.959 1.00 83.94 204 LEU A C 1
ATOM 1561 O O . LEU A 1 204 ? 23.457 8.977 -1.028 1.00 83.94 204 LEU A O 1
ATOM 1565 N N . ILE A 1 205 ? 22.504 6.957 -0.777 1.00 86.19 205 ILE A N 1
ATOM 1566 C CA . ILE A 1 205 ? 23.751 6.222 -0.514 1.00 86.19 205 ILE A CA 1
ATOM 1567 C C . ILE A 1 205 ? 24.721 6.339 -1.695 1.00 86.19 205 ILE A C 1
ATOM 1569 O O . ILE A 1 205 ? 25.915 6.572 -1.499 1.00 86.19 205 ILE A O 1
ATOM 1573 N N . TYR A 1 206 ? 24.221 6.220 -2.927 1.00 80.25 206 TYR A N 1
ATOM 1574 C CA . TYR A 1 206 ? 25.040 6.327 -4.133 1.00 80.25 206 TYR A CA 1
ATOM 1575 C C . TYR A 1 206 ? 25.696 7.708 -4.254 1.00 80.25 206 TYR A C 1
ATOM 1577 O O . TYR A 1 206 ? 26.889 7.807 -4.549 1.00 80.25 206 TYR A O 1
ATOM 1585 N N . GLN A 1 207 ? 24.946 8.775 -3.959 1.00 66.81 207 GLN A N 1
ATOM 1586 C CA . GLN A 1 207 ? 25.477 10.135 -3.969 1.00 66.81 207 GLN A CA 1
ATOM 1587 C C . GLN A 1 207 ? 26.542 10.332 -2.878 1.00 66.81 207 GLN A C 1
ATOM 1589 O O . GLN A 1 207 ? 27.603 10.899 -3.147 1.00 66.81 207 GLN A O 1
ATOM 1594 N N . THR A 1 208 ? 26.311 9.818 -1.666 1.00 66.06 208 THR A N 1
ATOM 1595 C CA . THR A 1 208 ? 27.274 9.914 -0.560 1.00 66.06 208 THR A CA 1
ATOM 1596 C C . THR A 1 208 ? 28.573 9.171 -0.876 1.00 66.06 208 THR A C 1
ATOM 1598 O O . THR A 1 208 ? 29.643 9.764 -0.771 1.00 66.06 208 THR A O 1
ATOM 1601 N N . ILE A 1 209 ? 28.504 7.920 -1.343 1.00 69.31 209 ILE A N 1
ATOM 1602 C CA . ILE A 1 209 ? 29.696 7.122 -1.679 1.00 69.31 209 ILE A CA 1
ATOM 1603 C C . ILE A 1 209 ? 30.513 7.796 -2.789 1.00 69.31 209 ILE A C 1
ATOM 1605 O O . ILE A 1 209 ? 31.729 7.934 -2.650 1.00 69.31 209 ILE A O 1
ATOM 1609 N N . LEU A 1 210 ? 29.868 8.283 -3.855 1.00 62.06 210 LEU A N 1
ATOM 1610 C CA . LEU A 1 210 ? 30.572 8.994 -4.924 1.00 62.06 210 LEU A CA 1
ATOM 1611 C C . LEU A 1 210 ? 31.245 10.274 -4.425 1.00 62.06 210 LEU A C 1
ATOM 1613 O O . LEU A 1 210 ? 32.407 10.507 -4.742 1.00 62.06 210 LEU A O 1
ATOM 1617 N N . THR A 1 211 ? 30.557 11.092 -3.625 1.00 61.47 211 THR A N 1
ATOM 1618 C CA . THR A 1 211 ? 31.156 12.333 -3.105 1.00 61.47 211 THR A CA 1
ATOM 1619 C C . THR A 1 211 ? 32.327 12.071 -2.160 1.00 61.47 211 THR A C 1
ATOM 1621 O O . THR A 1 211 ? 33.318 12.794 -2.227 1.00 61.47 211 THR A O 1
ATOM 1624 N N . THR A 1 212 ? 32.267 11.026 -1.331 1.00 61.94 212 THR A N 1
ATOM 1625 C CA . THR A 1 212 ? 33.370 10.643 -0.438 1.00 61.94 212 THR A CA 1
ATOM 1626 C C . THR A 1 212 ? 34.573 10.122 -1.219 1.00 61.94 212 THR A C 1
ATOM 1628 O O . THR A 1 212 ? 35.695 10.550 -0.959 1.00 61.94 212 THR A O 1
ATOM 1631 N N . ILE A 1 213 ? 34.357 9.264 -2.222 1.00 62.59 213 ILE A N 1
ATOM 1632 C CA . ILE A 1 213 ? 35.437 8.745 -3.077 1.00 62.59 213 ILE A CA 1
ATOM 1633 C C . ILE A 1 213 ? 36.091 9.877 -3.877 1.00 62.59 213 ILE A C 1
ATOM 1635 O O . ILE A 1 213 ? 37.317 9.947 -3.948 1.00 62.59 213 ILE A O 1
ATOM 1639 N N . LEU A 1 214 ? 35.296 10.796 -4.432 1.00 59.28 214 LEU A N 1
ATOM 1640 C CA . LEU A 1 214 ? 35.816 11.947 -5.172 1.00 59.28 214 LEU A CA 1
ATOM 1641 C C . LEU A 1 214 ? 36.599 12.904 -4.261 1.00 59.28 214 LEU A C 1
ATOM 1643 O O . LEU A 1 214 ? 37.690 13.323 -4.629 1.00 59.28 214 LEU A O 1
ATOM 1647 N N . LYS A 1 215 ? 36.109 13.194 -3.048 1.00 58.28 215 LYS A N 1
ATOM 1648 C CA . LYS A 1 215 ? 36.835 14.030 -2.073 1.00 58.28 215 LYS A CA 1
ATOM 1649 C C . LYS A 1 215 ? 38.141 13.384 -1.604 1.00 58.28 215 LYS A C 1
ATOM 1651 O O . LYS A 1 215 ? 39.150 14.073 -1.499 1.00 58.28 215 LYS A O 1
ATOM 1656 N N . TYR A 1 216 ? 38.142 12.073 -1.361 1.00 54.50 216 TYR A N 1
ATOM 1657 C CA . TYR A 1 216 ? 39.341 11.340 -0.945 1.00 54.50 216 TYR A CA 1
ATOM 1658 C C . TYR A 1 216 ? 40.391 11.267 -2.070 1.00 54.50 216 TYR A C 1
ATOM 1660 O O . TYR A 1 216 ? 41.584 11.440 -1.819 1.00 54.50 216 TYR A O 1
ATOM 1668 N N . SER A 1 217 ? 39.950 11.115 -3.325 1.00 54.88 217 SER A N 1
ATOM 1669 C CA . SER A 1 217 ? 40.825 11.169 -4.504 1.00 54.88 217 SER A CA 1
ATOM 1670 C C . SER A 1 217 ? 41.431 12.556 -4.745 1.00 54.88 217 SER A C 1
ATOM 1672 O O . SER A 1 217 ? 42.529 12.631 -5.281 1.00 54.88 217 SER A O 1
ATOM 1674 N N . SER A 1 218 ? 40.752 13.641 -4.362 1.00 54.16 218 SER A N 1
ATOM 1675 C CA . SER A 1 218 ? 41.298 15.005 -4.464 1.00 54.16 218 SER A CA 1
ATOM 1676 C C . SER A 1 218 ? 42.251 15.368 -3.318 1.00 54.16 218 SER A C 1
ATOM 1678 O O . SER A 1 218 ? 43.013 16.319 -3.441 1.00 54.16 218 SER A O 1
ATOM 1680 N N . SER A 1 219 ? 42.208 14.629 -2.203 1.00 53.66 219 SER A N 1
ATOM 1681 C CA . SER A 1 219 ? 43.060 14.848 -1.024 1.00 53.66 219 SER A CA 1
ATOM 1682 C C . SER A 1 219 ? 44.359 14.032 -1.046 1.00 53.66 219 SER A C 1
ATOM 1684 O O . SER A 1 219 ? 45.245 14.284 -0.232 1.00 53.66 219 SER A O 1
ATOM 1686 N N . THR A 1 220 ? 44.483 13.047 -1.937 1.00 48.47 220 THR A N 1
ATOM 1687 C CA . THR A 1 220 ? 45.685 12.219 -2.087 1.00 48.47 220 THR A CA 1
ATOM 1688 C C . THR A 1 220 ? 46.299 12.465 -3.466 1.00 48.47 220 THR A C 1
ATOM 1690 O O . THR A 1 220 ? 45.676 12.187 -4.485 1.00 48.47 220 THR A O 1
ATOM 1693 N N . ASN A 1 221 ? 47.535 12.979 -3.518 1.00 53.59 221 ASN A N 1
ATOM 1694 C CA . ASN A 1 221 ? 48.339 13.100 -4.747 1.00 53.59 221 ASN A CA 1
ATOM 1695 C C . ASN A 1 221 ? 48.765 11.707 -5.262 1.00 53.59 221 ASN A C 1
ATOM 1697 O O . ASN A 1 221 ? 49.945 11.366 -5.263 1.00 53.59 221 ASN A O 1
ATOM 1701 N N . GLY A 1 222 ? 47.814 10.855 -5.649 1.00 47.25 222 GLY A N 1
ATOM 1702 C CA . GLY A 1 222 ? 48.097 9.455 -5.949 1.00 47.25 222 GLY A CA 1
ATOM 1703 C C . GLY A 1 222 ? 47.170 8.863 -7.001 1.00 47.25 222 GLY A C 1
ATOM 1704 O O . GLY A 1 222 ? 46.009 8.566 -6.732 1.00 47.25 222 GLY A O 1
ATOM 1705 N N . ASN A 1 223 ? 47.741 8.588 -8.175 1.00 51.94 223 ASN A N 1
ATOM 1706 C CA . ASN A 1 223 ? 47.169 7.923 -9.357 1.00 51.94 223 ASN A CA 1
ATOM 1707 C C . ASN A 1 223 ? 46.568 6.509 -9.126 1.00 51.94 223 ASN A C 1
ATOM 1709 O O . ASN A 1 223 ? 46.274 5.791 -10.083 1.00 51.94 223 ASN A O 1
ATOM 1713 N N . SER A 1 224 ? 46.376 6.081 -7.878 1.00 52.06 224 SER A N 1
ATOM 1714 C CA . SER A 1 224 ? 45.989 4.717 -7.502 1.00 52.06 224 SER A CA 1
ATOM 1715 C C . SER A 1 224 ? 44.467 4.520 -7.422 1.00 52.06 224 SER A C 1
ATOM 1717 O O . SER A 1 224 ? 43.974 3.445 -7.755 1.00 52.06 224 SER A O 1
ATOM 1719 N N . LEU A 1 225 ? 43.697 5.554 -7.053 1.00 47.72 225 LEU A N 1
ATOM 1720 C CA . LEU A 1 225 ? 42.232 5.474 -6.877 1.00 47.72 225 LEU A CA 1
ATOM 1721 C C . LEU A 1 225 ? 41.423 5.816 -8.139 1.00 47.72 225 LEU A C 1
ATOM 1723 O O . LEU A 1 225 ? 40.314 5.310 -8.318 1.00 47.72 225 LEU A O 1
ATOM 1727 N N . LEU A 1 226 ? 42.008 6.567 -9.080 1.00 49.12 226 LEU A N 1
ATOM 1728 C CA . LEU A 1 226 ? 41.436 6.809 -10.414 1.00 49.12 226 LEU A CA 1
ATOM 1729 C C . LEU A 1 226 ? 41.222 5.512 -11.221 1.00 49.12 226 LEU A C 1
ATOM 1731 O O . LEU A 1 226 ? 40.391 5.486 -12.126 1.00 49.12 226 LEU A O 1
ATOM 1735 N N . ARG A 1 227 ? 41.895 4.409 -10.857 1.00 47.53 227 ARG A N 1
ATOM 1736 C CA . ARG A 1 227 ? 41.671 3.074 -11.445 1.00 47.53 227 ARG A CA 1
ATOM 1737 C C . ARG A 1 227 ? 40.418 2.357 -10.926 1.00 47.53 227 ARG A C 1
ATOM 1739 O O . ARG A 1 227 ? 39.967 1.417 -11.575 1.00 47.53 227 ARG A O 1
ATOM 1746 N N . LEU A 1 228 ? 39.826 2.796 -9.811 1.00 47.00 228 LEU A N 1
ATOM 1747 C CA . LEU A 1 228 ? 38.606 2.202 -9.237 1.00 47.00 228 LEU A CA 1
ATOM 1748 C C . LEU A 1 228 ? 37.319 2.921 -9.672 1.00 47.00 228 LEU A C 1
ATOM 1750 O O . LEU A 1 228 ? 36.245 2.319 -9.668 1.00 47.00 228 LEU A O 1
ATOM 1754 N N . LEU A 1 229 ? 37.408 4.173 -10.129 1.00 46.31 229 LEU A N 1
ATOM 1755 C CA . LEU A 1 229 ? 36.268 4.912 -10.689 1.00 46.31 229 LEU A CA 1
ATOM 1756 C C . LEU A 1 229 ? 35.596 4.197 -11.883 1.00 46.31 229 LEU A C 1
ATOM 1758 O O . LEU A 1 229 ? 34.363 4.149 -11.919 1.00 46.31 229 LEU A O 1
ATOM 1762 N N . PRO A 1 230 ? 36.332 3.558 -12.818 1.00 43.72 230 PRO A N 1
ATOM 1763 C CA . PRO A 1 230 ? 35.730 2.730 -13.858 1.00 43.72 230 PRO A CA 1
ATOM 1764 C C . PRO A 1 230 ? 35.053 1.472 -13.310 1.00 43.72 230 PRO A C 1
ATOM 1766 O O . PRO A 1 230 ? 34.098 1.011 -13.919 1.00 43.72 230 PRO A O 1
ATOM 1769 N N . VAL A 1 231 ? 35.501 0.921 -12.177 1.00 44.53 231 VAL A N 1
ATOM 1770 C CA . VAL A 1 231 ? 34.919 -0.290 -11.567 1.00 44.53 231 VAL A CA 1
ATOM 1771 C C . VAL A 1 231 ? 33.570 0.025 -10.914 1.00 44.53 231 VAL A C 1
ATOM 1773 O O . VAL A 1 231 ? 32.621 -0.741 -11.053 1.00 44.53 231 VAL A O 1
ATOM 1776 N N . ILE A 1 232 ? 33.440 1.203 -10.300 1.00 44.41 232 ILE A N 1
ATOM 1777 C CA . ILE A 1 232 ? 32.175 1.678 -9.717 1.00 44.41 232 ILE A CA 1
ATOM 1778 C C . ILE A 1 232 ? 31.217 2.159 -10.820 1.00 44.41 232 ILE A C 1
ATOM 1780 O O . ILE A 1 232 ? 30.042 1.800 -10.812 1.00 44.41 232 ILE A O 1
ATOM 1784 N N . SER A 1 233 ? 31.724 2.877 -11.829 1.00 41.72 233 SER A N 1
ATOM 1785 C CA . SER A 1 233 ? 30.951 3.361 -12.988 1.00 41.72 233 SER A CA 1
ATOM 1786 C C . SER A 1 233 ? 30.474 2.242 -13.932 1.00 41.72 233 SER A C 1
ATOM 1788 O O . SER A 1 233 ? 29.441 2.381 -14.590 1.00 41.72 233 SER A O 1
ATOM 1790 N N . ARG A 1 234 ? 31.197 1.113 -14.000 1.00 37.84 234 ARG A N 1
ATOM 1791 C CA . ARG A 1 234 ? 30.844 -0.052 -14.835 1.00 37.84 234 ARG A CA 1
ATOM 1792 C C . ARG A 1 234 ? 30.089 -1.148 -14.096 1.00 37.84 234 ARG A C 1
ATOM 1794 O O . ARG A 1 234 ? 29.776 -2.155 -14.727 1.00 37.84 234 ARG A O 1
ATOM 1801 N N . SER A 1 235 ? 29.780 -0.982 -12.812 1.00 33.28 235 SER A N 1
ATOM 1802 C CA . SER A 1 235 ? 28.967 -1.970 -12.107 1.00 33.28 235 SER A CA 1
ATOM 1803 C C . SER A 1 235 ? 27.554 -1.985 -12.723 1.00 33.28 235 SER A C 1
ATOM 1805 O O . SER A 1 235 ? 26.857 -0.967 -12.699 1.00 33.28 235 SER A O 1
ATOM 1807 N N . PRO A 1 236 ? 27.119 -3.092 -13.360 1.00 34.03 236 PRO A N 1
ATOM 1808 C CA . PRO A 1 236 ? 25.764 -3.182 -13.871 1.00 34.03 236 PRO A CA 1
ATOM 1809 C C . PRO A 1 236 ? 24.847 -3.165 -12.654 1.00 34.03 236 PRO A C 1
ATOM 1811 O O . PRO A 1 236 ? 24.893 -4.076 -11.828 1.00 34.03 236 PRO A O 1
ATOM 1814 N N . THR A 1 237 ? 24.043 -2.114 -12.513 1.00 38.25 237 THR A N 1
ATOM 1815 C CA . THR A 1 237 ? 23.017 -2.030 -11.474 1.00 38.25 237 THR A CA 1
ATOM 1816 C C . THR A 1 237 ? 21.938 -3.066 -11.790 1.00 38.25 237 THR A C 1
ATOM 1818 O O . THR A 1 237 ? 20.892 -2.753 -12.351 1.00 38.25 237 THR A O 1
ATOM 1821 N N . ARG A 1 238 ? 22.203 -4.339 -11.482 1.00 28.25 238 ARG A N 1
ATOM 1822 C CA . ARG A 1 238 ? 21.160 -5.356 -11.403 1.00 28.25 238 ARG A CA 1
ATOM 1823 C C . ARG A 1 238 ? 20.374 -5.042 -10.143 1.00 28.25 238 ARG A C 1
ATOM 1825 O O . ARG A 1 238 ? 20.883 -5.203 -9.037 1.00 28.25 238 ARG A O 1
ATOM 1832 N N . TYR A 1 239 ? 19.156 -4.547 -10.311 1.00 36.06 239 TYR A N 1
ATOM 1833 C CA . TYR A 1 239 ? 18.233 -4.416 -9.196 1.00 36.06 239 TYR A CA 1
ATOM 1834 C C . TYR A 1 239 ? 17.955 -5.814 -8.640 1.00 36.06 239 TYR A C 1
ATOM 1836 O O . TYR A 1 239 ? 17.303 -6.629 -9.290 1.00 36.06 239 TYR A O 1
ATOM 1844 N N . ILE A 1 240 ? 18.464 -6.094 -7.439 1.00 28.84 240 ILE A N 1
ATOM 1845 C CA . ILE A 1 240 ? 18.019 -7.238 -6.648 1.00 28.84 240 ILE A CA 1
ATOM 1846 C C . ILE A 1 240 ? 16.582 -6.921 -6.240 1.00 28.84 240 ILE A C 1
ATOM 1848 O O . ILE A 1 240 ? 16.315 -5.960 -5.516 1.00 28.84 240 ILE A O 1
ATOM 1852 N N . THR A 1 241 ? 15.640 -7.686 -6.777 1.00 33.50 241 THR A N 1
ATOM 1853 C CA . THR A 1 241 ? 14.230 -7.587 -6.426 1.00 33.50 241 THR A CA 1
ATOM 1854 C C . THR A 1 241 ? 14.057 -7.941 -4.953 1.00 33.50 241 THR A C 1
ATOM 1856 O O . THR A 1 241 ? 14.386 -9.046 -4.528 1.00 33.50 241 THR A O 1
ATOM 1859 N N . CYS A 1 242 ? 13.525 -7.003 -4.167 1.00 29.25 242 CYS A N 1
ATOM 1860 C CA . CYS A 1 242 ? 13.018 -7.292 -2.832 1.00 29.25 242 CYS A CA 1
ATOM 1861 C C . CYS A 1 242 ? 11.810 -8.224 -2.993 1.00 29.25 242 CYS A C 1
ATOM 1863 O O . CYS A 1 242 ? 10.711 -7.789 -3.342 1.00 29.25 242 CYS A O 1
ATOM 1865 N N . HIS A 1 243 ? 12.038 -9.525 -2.823 1.00 29.59 243 HIS A N 1
ATOM 1866 C CA . HIS A 1 243 ? 10.963 -10.491 -2.691 1.00 29.59 243 HIS A CA 1
ATOM 1867 C C . HIS A 1 243 ? 10.303 -10.250 -1.335 1.00 29.59 243 HIS A C 1
ATOM 1869 O O . HIS A 1 243 ? 10.878 -10.550 -0.293 1.00 29.59 243 HIS A O 1
ATOM 1875 N N . SER A 1 244 ? 9.084 -9.711 -1.347 1.00 33.38 244 SER A N 1
ATOM 1876 C CA . SER A 1 244 ? 8.162 -9.917 -0.235 1.00 33.38 244 SER A CA 1
ATOM 1877 C C . SER A 1 244 ? 7.872 -11.415 -0.201 1.00 33.38 244 SER A C 1
ATOM 1879 O O . SER A 1 244 ? 7.101 -11.933 -1.008 1.00 33.38 244 SER A O 1
ATOM 1881 N N . THR A 1 245 ? 8.563 -12.139 0.674 1.00 31.95 245 THR A N 1
ATOM 1882 C CA . THR A 1 245 ? 8.165 -13.489 1.047 1.00 31.95 245 THR A CA 1
ATOM 1883 C C . THR A 1 245 ? 6.834 -13.356 1.775 1.00 31.95 245 THR A C 1
ATOM 1885 O O . THR A 1 245 ? 6.762 -12.928 2.925 1.00 31.95 245 THR A O 1
ATOM 1888 N N . GLY A 1 246 ? 5.746 -13.652 1.064 1.00 32.38 246 GLY A N 1
ATOM 1889 C CA . GLY A 1 246 ? 4.441 -13.849 1.672 1.00 32.38 246 GLY A CA 1
ATOM 1890 C C . GLY A 1 246 ? 4.535 -15.036 2.622 1.00 32.38 246 GLY A C 1
ATOM 1891 O O . GLY A 1 246 ? 4.470 -16.183 2.188 1.00 32.38 246 GLY A O 1
ATOM 1892 N N . GLY A 1 247 ? 4.743 -14.756 3.908 1.00 27.66 247 GLY A N 1
ATOM 1893 C CA . GLY A 1 247 ? 4.583 -15.734 4.971 1.00 27.66 247 GLY A CA 1
ATOM 1894 C C . GLY A 1 247 ? 3.146 -16.236 4.942 1.00 27.66 247 GLY A C 1
ATOM 1895 O O . GLY A 1 247 ? 2.212 -15.501 5.258 1.00 27.66 247 GLY A O 1
ATOM 1896 N N . ILE A 1 248 ? 2.972 -17.479 4.503 1.00 30.53 248 ILE A N 1
ATOM 1897 C CA . ILE A 1 248 ? 1.717 -18.210 4.617 1.00 30.53 248 ILE A CA 1
ATOM 1898 C C . ILE A 1 248 ? 1.523 -18.469 6.111 1.00 30.53 248 ILE A C 1
ATOM 1900 O O . ILE A 1 248 ? 2.093 -19.409 6.660 1.00 30.53 248 ILE A O 1
ATOM 1904 N N . TYR A 1 249 ? 0.740 -17.625 6.779 1.00 33.34 249 TYR A N 1
ATOM 1905 C CA . TYR A 1 249 ? 0.154 -17.989 8.061 1.00 33.34 249 TYR A CA 1
ATOM 1906 C C . TYR A 1 249 ? -0.869 -19.093 7.779 1.00 33.34 249 TYR A C 1
ATOM 1908 O O . TYR A 1 249 ? -1.942 -18.840 7.231 1.00 33.34 249 TYR A O 1
ATOM 1916 N N . LYS A 1 250 ? -0.491 -20.339 8.076 1.00 29.44 250 LYS A N 1
ATOM 1917 C CA . LYS A 1 250 ? -1.459 -21.414 8.294 1.00 29.44 250 LYS A CA 1
ATOM 1918 C C . LYS A 1 250 ? -2.104 -21.156 9.656 1.00 29.44 250 LYS A C 1
ATOM 1920 O O . LYS A 1 250 ? -1.379 -20.988 10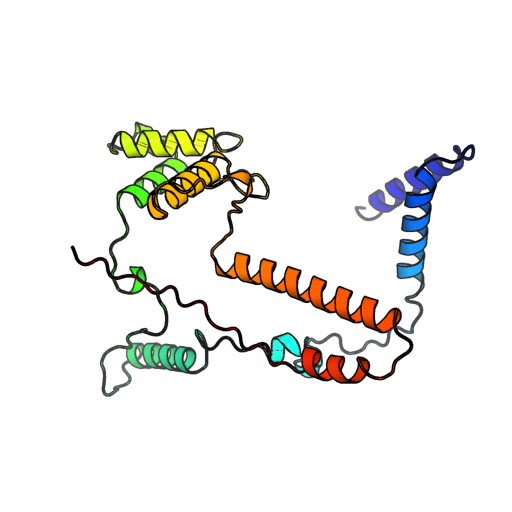.635 1.00 29.44 250 LYS A O 1
ATOM 1925 N N . ASN A 1 251 ? -3.433 -21.069 9.661 1.00 36.59 251 ASN A N 1
ATOM 1926 C CA . ASN A 1 251 ? -4.242 -21.237 10.868 1.00 36.59 251 ASN A CA 1
ATOM 1927 C C . ASN A 1 251 ? -4.029 -22.635 11.449 1.00 36.59 251 ASN A C 1
ATOM 1929 O O . ASN A 1 251 ? -3.840 -23.569 10.630 1.00 36.59 251 ASN A O 1
#

pLDDT: mean 74.34, std 24.42, range [27.66, 98.12]

Organism: NCBI:txid637853

Secondary structure (DSSP, 8-state):
--SHHHHHHHHHHHHHGGG---S--THHHHHHHHHHHHHHHHT--S----------GGGS-HHHHH---GGGSHHHHHHHHHHHHHHTT---SSS-----SS--TTTTTPPPPHHHHHHHHHHHSTTHHHHS---HHHHHHHHHHHHTSGGG-TTSPPPTT--HHHHHHHHHHHHHHTTT----GGG----SSHHHHHHHHHHHHHHHHHHHHHHHHHHS--TTSTTTHHHHHT-----------------

InterPro domains:
  IPR004839 Aminotransferase, class I/classII, large domain [PF00155] (130-208)
  IPR015421 Pyridoxal phosphate-dependent transferase, major domain [G3DSA:3.40.640.10] (141-214)
  IPR015422 Pyridoxal phosphate-dependent transferase, small domain [G3DSA:3.90.1150.10] (50-140)
  IPR015424 Pyridoxal phosphate-dependent transferase [SSF53383] (61-205)
  IPR045088 Aminotransferase ALAT1/2-like [PTHR11751] (51-211)

Radius of gyration: 28.54 Å; chains: 1; bounding box: 74×79×58 Å

Sequence (251 aa):
MKHNRVRQVFSALGQITSSLNSGNSPASSLATMAVDCQRWFASSGAPVVTENRILTLDKMNPRVIKMEYAVRGPLVIRALAIEKELAQGVKKPFKNVIKANLGDAQAMGQKPVTFIRQVLACVCKPDLQSTSNYPPDVIERAKLLLNACAGRTVGAYSQSNGIEIIRKHVAEYIMRRDNQIPSDPEKIVLSPGASEAIRVWISLIYQTILTTILKYSSSTNGNSLLRLLPVISRSPTRYITCHSTGGIYKN

Foldseek 3Di:
DVVVVVVVVVVVVVVVPVPDPDDDDPVVVVVVVVVVVVVVVVVPPDPPPVPVPDDDPVPDDVLVVLDDDPLCDPVVVVLVVVQVCLVVVNDDPDNHRDNPSDPPVVVVPPDDDPLVVLLVVCQQPVVCLPVPPDDPVSSVSNQVVLVQAVVSHPPGDAPQQGRQVVLVVVQVVVCVVVVNDGGDSVPHRDDPDPVVVVVVVCVVVVVVVVVVLVVVVVVDPDPPSVVCVCVSVPDSPPPPDPDPPPPPPDD